Protein AF-A0A376RLQ2-F1 (afdb_monomer_lite)

Structure (mmCIF, N/CA/C/O backbone):
data_AF-A0A376RLQ2-F1
#
_entry.id   AF-A0A376RLQ2-F1
#
loop_
_atom_site.group_PDB
_atom_site.id
_atom_site.type_symbol
_atom_site.label_atom_id
_atom_site.label_alt_id
_atom_site.label_comp_id
_atom_site.label_asym_id
_atom_site.label_entity_id
_atom_site.label_seq_id
_atom_site.pdbx_PDB_ins_code
_atom_site.Cartn_x
_atom_site.Cartn_y
_atom_site.Cartn_z
_atom_site.occupancy
_atom_site.B_iso_or_equiv
_atom_site.auth_seq_id
_atom_site.auth_comp_id
_atom_site.auth_asym_id
_atom_site.auth_atom_id
_atom_site.pdbx_PDB_model_num
ATOM 1 N N . MET A 1 1 ? 0.724 -19.333 36.199 1.00 32.28 1 MET A N 1
ATOM 2 C CA . MET A 1 1 ? 2.063 -19.583 35.626 1.00 32.28 1 MET A CA 1
ATOM 3 C C . MET A 1 1 ? 2.288 -18.563 34.528 1.00 32.28 1 MET A C 1
ATOM 5 O O . MET A 1 1 ? 1.616 -18.623 33.509 1.00 32.28 1 MET A O 1
ATOM 9 N N . SER A 1 2 ? 3.128 -17.563 34.784 1.00 34.81 2 SER A N 1
ATOM 10 C CA . SER A 1 2 ? 3.530 -16.560 33.800 1.00 34.81 2 SER A CA 1
ATOM 11 C C . SER A 1 2 ? 4.446 -17.221 32.777 1.00 34.81 2 SER A C 1
ATOM 13 O O . SER A 1 2 ? 5.534 -17.679 33.118 1.00 34.81 2 SER A O 1
ATOM 15 N N . VAL A 1 3 ? 3.999 -17.297 31.527 1.00 38.78 3 VAL A N 1
ATOM 16 C CA . VAL A 1 3 ? 4.855 -17.726 30.422 1.00 38.78 3 VAL A CA 1
ATOM 17 C C . VAL A 1 3 ? 5.853 -16.591 30.195 1.00 38.78 3 VAL A C 1
ATOM 19 O O . VAL A 1 3 ? 5.492 -15.536 29.670 1.00 38.78 3 VAL A O 1
ATOM 22 N N . MET A 1 4 ? 7.075 -16.751 30.707 1.00 39.03 4 MET A N 1
ATOM 23 C CA . MET A 1 4 ? 8.165 -15.822 30.428 1.00 39.03 4 MET A CA 1
ATOM 24 C C . MET A 1 4 ? 8.430 -15.847 28.921 1.00 39.03 4 MET A C 1
ATOM 26 O O . MET A 1 4 ? 8.598 -16.908 28.326 1.00 39.03 4 MET A O 1
ATOM 30 N N . PHE A 1 5 ? 8.393 -14.666 28.313 1.00 43.38 5 PHE A N 1
ATOM 31 C CA . PHE A 1 5 ? 8.731 -14.445 26.915 1.00 43.38 5 PHE A CA 1
ATOM 32 C C . PHE A 1 5 ? 10.214 -14.771 26.711 1.00 43.38 5 PHE A C 1
ATOM 34 O O . PHE A 1 5 ? 11.059 -14.126 27.328 1.00 43.38 5 PHE A O 1
ATOM 41 N N . ASP A 1 6 ? 10.508 -15.763 25.870 1.00 44.12 6 ASP A N 1
ATOM 42 C CA . ASP A 1 6 ? 11.866 -16.076 25.430 1.00 44.12 6 ASP A CA 1
ATOM 43 C C . ASP A 1 6 ? 12.186 -15.252 24.164 1.00 44.12 6 ASP A C 1
ATOM 45 O O . ASP A 1 6 ? 11.656 -15.558 23.086 1.00 44.12 6 ASP A O 1
ATOM 49 N N . PRO A 1 7 ? 13.006 -14.188 24.266 1.00 48.12 7 PRO A N 1
ATOM 50 C CA . PRO A 1 7 ? 13.358 -13.338 23.132 1.00 48.12 7 PRO A CA 1
ATOM 51 C C . PRO A 1 7 ? 14.125 -14.078 22.023 1.00 48.12 7 PRO A C 1
ATOM 53 O O . PRO A 1 7 ? 14.114 -13.600 20.887 1.00 48.12 7 PRO A O 1
ATOM 56 N N . ASP A 1 8 ? 14.713 -15.246 22.303 1.00 47.16 8 ASP A N 1
ATOM 57 C CA . ASP A 1 8 ? 15.498 -16.022 21.335 1.00 47.16 8 ASP A CA 1
ATOM 58 C C . ASP A 1 8 ? 14.628 -16.920 20.438 1.00 47.16 8 ASP A C 1
ATOM 60 O O . ASP A 1 8 ? 15.063 -17.354 19.372 1.00 47.16 8 ASP A O 1
ATOM 64 N N . THR A 1 9 ? 13.358 -17.138 20.795 1.00 45.00 9 THR A N 1
ATOM 65 C CA . THR A 1 9 ? 12.397 -17.891 19.959 1.00 45.00 9 THR A CA 1
ATOM 66 C C . THR A 1 9 ? 11.706 -17.032 18.894 1.00 45.00 9 THR A C 1
ATOM 68 O O . THR A 1 9 ? 11.029 -17.547 18.003 1.00 45.00 9 THR A O 1
ATOM 71 N N . ALA A 1 10 ? 11.893 -15.709 18.925 1.00 42.06 10 ALA A N 1
ATOM 72 C CA . ALA A 1 10 ? 11.301 -14.763 17.980 1.00 42.06 10 ALA A CA 1
ATOM 73 C C . ALA A 1 10 ? 12.150 -14.559 16.709 1.00 42.06 10 ALA A C 1
ATOM 75 O O . ALA A 1 10 ? 12.248 -13.443 16.193 1.00 42.06 10 ALA A O 1
ATOM 76 N N . ILE A 1 11 ? 12.758 -15.621 16.177 1.00 47.78 11 ILE A N 1
ATOM 77 C CA . ILE A 1 11 ? 13.475 -15.558 14.900 1.00 47.78 11 ILE A CA 1
ATOM 78 C C . ILE A 1 11 ? 12.428 -15.604 13.789 1.00 47.78 11 ILE A C 1
ATOM 80 O O . ILE A 1 11 ? 12.010 -16.673 13.361 1.00 47.78 11 ILE A O 1
ATOM 84 N N . TYR A 1 12 ? 11.969 -14.439 13.329 1.00 49.16 12 TYR A N 1
ATOM 85 C CA . TYR A 1 12 ? 11.278 -14.361 12.044 1.00 49.16 12 TYR A CA 1
ATOM 86 C C . TYR A 1 12 ? 12.343 -14.582 10.961 1.00 49.16 12 TYR A C 1
ATOM 88 O O . TYR A 1 12 ? 13.226 -13.726 10.826 1.00 49.16 12 TYR A O 1
ATOM 96 N N . PRO A 1 13 ? 12.353 -15.720 10.242 1.00 56.75 13 PRO A N 1
ATOM 97 C CA . PRO A 1 13 ? 13.375 -15.964 9.240 1.00 56.75 13 PRO A CA 1
ATOM 98 C C . PRO A 1 13 ? 13.172 -14.952 8.114 1.00 56.75 13 PRO A C 1
ATOM 100 O O . PRO A 1 13 ? 12.162 -14.971 7.412 1.00 56.75 13 PRO A O 1
ATOM 103 N N . PHE A 1 14 ? 14.115 -14.022 7.972 1.00 55.62 14 PHE A N 1
ATOM 104 C CA . PHE A 1 14 ? 14.132 -13.141 6.813 1.00 55.62 14 PHE A CA 1
ATOM 105 C C . PHE A 1 14 ? 14.305 -14.004 5.559 1.00 55.62 14 PHE A C 1
ATOM 107 O O . PHE A 1 14 ? 15.127 -14.928 5.577 1.00 55.62 14 PHE A O 1
ATOM 114 N N . PRO A 1 15 ? 13.563 -13.728 4.473 1.00 66.12 15 PRO A N 1
ATOM 115 C CA . PRO A 1 15 ? 13.821 -14.407 3.218 1.00 66.12 15 PRO A CA 1
ATOM 116 C C . PRO A 1 15 ? 15.266 -14.123 2.777 1.00 66.12 15 PRO A C 1
ATOM 118 O O . PRO A 1 15 ? 15.802 -13.045 3.063 1.00 66.12 15 PRO A O 1
ATOM 121 N N . PRO A 1 16 ? 15.924 -15.078 2.100 1.00 72.38 16 PRO A N 1
ATOM 122 C CA . PRO A 1 16 ? 17.244 -14.836 1.546 1.00 72.38 16 PRO A CA 1
ATOM 123 C C . PRO A 1 16 ? 17.179 -13.654 0.578 1.00 72.38 16 PRO A C 1
ATOM 125 O O . PRO A 1 16 ? 16.212 -13.501 -0.173 1.00 72.38 16 PRO A O 1
ATOM 128 N N . LYS A 1 17 ? 18.228 -12.828 0.588 1.00 75.94 17 LYS A N 1
ATOM 129 C CA . LYS A 1 17 ? 18.349 -11.738 -0.379 1.00 75.94 17 LYS A CA 1
ATOM 130 C C . LYS A 1 17 ? 18.293 -12.300 -1.798 1.00 75.94 17 LYS A C 1
ATOM 132 O O . LYS A 1 17 ? 18.922 -13.332 -2.051 1.00 75.94 17 LYS A O 1
ATOM 137 N N . PRO A 1 18 ? 17.580 -11.636 -2.721 1.00 81.38 18 PRO A N 1
ATOM 138 C CA . PRO A 1 18 ? 17.535 -12.076 -4.102 1.00 81.38 18 PRO A CA 1
ATOM 139 C C . PRO A 1 18 ? 18.939 -12.057 -4.711 1.00 81.38 18 PRO A C 1
ATOM 141 O O . PRO A 1 18 ? 19.777 -11.215 -4.372 1.00 81.38 18 PRO A O 1
ATOM 144 N N . THR A 1 19 ? 19.193 -12.993 -5.624 1.00 88.50 19 THR A N 1
ATOM 145 C CA . THR A 1 19 ? 20.438 -13.025 -6.390 1.00 88.50 19 THR A CA 1
ATOM 146 C C . THR A 1 19 ? 20.591 -11.709 -7.160 1.00 88.50 19 THR A C 1
ATOM 148 O O . THR A 1 19 ? 19.657 -11.316 -7.864 1.00 88.50 19 THR A O 1
ATOM 151 N N . PRO A 1 20 ? 21.736 -11.008 -7.042 1.00 89.25 20 PRO A N 1
ATOM 152 C CA . PRO A 1 20 ? 21.950 -9.772 -7.777 1.00 89.25 20 PRO A CA 1
ATOM 153 C C . PRO A 1 20 ? 21.899 -10.010 -9.286 1.00 89.25 20 PRO A C 1
ATOM 155 O O . PRO A 1 20 ? 22.551 -10.917 -9.797 1.00 89.25 20 PRO A O 1
ATOM 158 N N . LEU A 1 21 ? 21.151 -9.164 -9.989 1.00 92.00 21 LEU A N 1
ATOM 159 C CA . LEU A 1 21 ? 21.109 -9.154 -11.449 1.00 92.00 21 LEU A CA 1
ATOM 160 C C . LEU A 1 21 ? 22.391 -8.537 -12.027 1.00 92.00 21 LEU A C 1
ATOM 162 O O . LEU A 1 21 ? 22.938 -7.581 -11.463 1.00 92.00 21 LEU A O 1
ATOM 166 N N . SER A 1 22 ? 22.832 -9.037 -13.181 1.00 96.25 22 SER A N 1
ATOM 167 C CA . SER A 1 22 ? 23.869 -8.399 -13.997 1.00 96.25 22 SER A CA 1
ATOM 168 C C . SER A 1 22 ? 23.409 -7.037 -14.542 1.00 96.25 22 SER A C 1
ATOM 170 O O . SER A 1 22 ? 22.224 -6.699 -14.517 1.00 96.25 22 SER A O 1
ATOM 172 N N . ILE A 1 23 ? 24.349 -6.232 -15.047 1.00 95.00 23 ILE A N 1
ATOM 173 C CA . ILE A 1 23 ? 24.046 -4.906 -15.618 1.00 95.00 23 ILE A CA 1
ATOM 174 C C . ILE A 1 23 ? 23.075 -5.031 -16.802 1.00 95.00 23 ILE A C 1
ATOM 176 O O . ILE A 1 23 ? 22.097 -4.284 -16.872 1.00 95.00 23 ILE A O 1
ATOM 180 N N . ASP A 1 24 ? 23.302 -6.011 -17.678 1.00 96.81 24 ASP A N 1
ATOM 181 C CA . ASP A 1 24 ? 22.473 -6.241 -18.863 1.00 96.81 24 ASP A CA 1
ATOM 182 C C . ASP A 1 24 ? 21.060 -6.706 -18.487 1.00 96.81 24 ASP A C 1
ATOM 184 O O . ASP A 1 24 ? 20.073 -6.226 -19.047 1.00 96.81 24 ASP A O 1
ATOM 188 N N . GLU A 1 25 ? 20.934 -7.578 -17.481 1.00 96.44 25 GLU A N 1
ATOM 189 C CA . GLU A 1 25 ? 19.631 -8.008 -16.963 1.00 96.44 25 GLU A CA 1
ATOM 190 C C . GLU A 1 25 ? 18.862 -6.844 -16.337 1.00 96.44 25 GLU A C 1
ATOM 192 O O . GLU A 1 25 ? 17.671 -6.675 -16.611 1.00 96.44 25 GLU A O 1
ATOM 197 N N . LYS A 1 26 ? 19.527 -6.003 -15.534 1.00 94.75 26 LYS A N 1
ATOM 198 C CA . LYS A 1 26 ? 18.902 -4.804 -14.956 1.00 94.75 26 LYS A CA 1
ATOM 199 C C . LYS A 1 26 ? 18.385 -3.874 -16.046 1.00 94.75 26 LYS A C 1
ATOM 201 O O . LYS A 1 26 ? 17.230 -3.452 -15.979 1.00 94.75 26 LYS A O 1
ATOM 206 N N . ALA A 1 27 ? 19.203 -3.580 -17.056 1.00 95.50 27 ALA A N 1
ATOM 207 C CA . ALA A 1 27 ? 18.802 -2.739 -18.180 1.00 95.50 27 ALA A CA 1
ATOM 208 C C . ALA A 1 27 ? 17.599 -3.338 -18.928 1.00 95.50 27 ALA A C 1
ATOM 210 O O . ALA A 1 27 ? 16.604 -2.647 -19.159 1.00 95.50 27 ALA A O 1
ATOM 211 N N . TYR A 1 28 ? 17.642 -4.642 -19.217 1.00 97.56 28 TYR A N 1
ATOM 212 C CA . TYR A 1 28 ? 16.550 -5.362 -19.867 1.00 97.56 28 TYR A CA 1
ATOM 213 C C . TYR A 1 28 ? 15.234 -5.268 -19.079 1.00 97.56 28 TYR A C 1
ATOM 215 O O . TYR A 1 28 ? 14.195 -4.909 -19.642 1.00 97.56 28 TYR A O 1
ATOM 223 N N . TYR A 1 29 ? 15.253 -5.565 -17.776 1.00 96.75 29 TYR A N 1
ATOM 224 C CA . TYR A 1 29 ? 14.039 -5.549 -16.960 1.00 96.75 29 TYR A CA 1
ATOM 225 C C . TYR A 1 29 ? 13.490 -4.139 -16.755 1.00 96.75 29 TYR A C 1
ATOM 227 O O . TYR A 1 29 ? 12.272 -3.970 -16.812 1.00 96.75 29 TYR A O 1
ATOM 235 N N . ARG A 1 30 ? 14.344 -3.122 -16.582 1.00 96.69 30 ARG A N 1
ATOM 236 C CA . ARG A 1 30 ? 13.898 -1.723 -16.472 1.00 96.69 30 ARG A CA 1
ATOM 237 C C . ARG A 1 30 ? 13.109 -1.296 -17.703 1.00 96.69 30 ARG A C 1
ATOM 239 O O . ARG A 1 30 ? 11.981 -0.826 -17.563 1.00 96.69 30 ARG A O 1
ATOM 246 N N . GLU A 1 31 ? 13.644 -1.525 -18.898 1.00 97.56 31 GLU A N 1
ATOM 247 C CA . GLU A 1 31 ? 12.955 -1.158 -20.140 1.00 97.56 31 GLU A CA 1
ATOM 248 C C . GLU A 1 31 ? 11.683 -1.982 -20.361 1.00 97.56 31 GLU A C 1
ATOM 250 O O . GLU A 1 31 ? 10.641 -1.447 -20.752 1.00 97.56 31 GLU A O 1
ATOM 255 N N . LYS A 1 32 ? 11.714 -3.274 -20.017 1.00 98.25 32 LYS A N 1
ATOM 256 C CA . LYS A 1 32 ? 10.523 -4.129 -20.059 1.00 98.25 32 LYS A CA 1
ATOM 257 C C . LYS A 1 32 ? 9.418 -3.621 -19.129 1.00 98.25 32 LYS A C 1
ATOM 259 O O . LYS A 1 32 ? 8.264 -3.578 -19.551 1.00 98.25 32 LYS A O 1
ATOM 264 N N . ILE A 1 33 ? 9.747 -3.221 -17.899 1.00 97.88 33 ILE A N 1
ATOM 265 C CA . ILE A 1 33 ? 8.778 -2.681 -16.935 1.00 97.88 33 ILE A CA 1
ATOM 266 C C . ILE A 1 33 ? 8.211 -1.353 -17.442 1.00 97.88 33 ILE A C 1
ATOM 268 O O . ILE A 1 33 ? 6.992 -1.211 -17.494 1.00 97.88 33 ILE A O 1
ATOM 272 N N . LYS A 1 34 ? 9.054 -0.416 -17.897 1.00 98.06 34 LYS A N 1
ATOM 273 C CA . LYS A 1 34 ? 8.607 0.870 -18.467 1.00 98.06 34 LYS A CA 1
ATOM 274 C C . LYS A 1 34 ? 7.619 0.677 -19.614 1.00 98.06 34 LYS A C 1
ATOM 276 O O . LYS A 1 34 ? 6.596 1.359 -19.675 1.00 98.06 34 LYS A O 1
ATOM 281 N N . ARG A 1 35 ? 7.914 -0.263 -20.515 1.00 98.50 35 ARG A N 1
ATOM 282 C CA . ARG A 1 35 ? 7.029 -0.608 -21.629 1.00 98.50 35 ARG A CA 1
ATOM 283 C C . ARG A 1 35 ? 5.700 -1.178 -21.130 1.00 98.50 35 ARG A C 1
ATOM 285 O O . ARG A 1 35 ? 4.649 -0.685 -21.526 1.00 98.50 35 ARG A O 1
ATOM 292 N N . LEU A 1 36 ? 5.743 -2.165 -20.234 1.00 98.44 36 LEU A N 1
ATOM 293 C CA . LEU A 1 36 ? 4.542 -2.814 -19.700 1.00 98.44 36 LEU A CA 1
ATOM 294 C C . LEU A 1 36 ? 3.655 -1.852 -18.903 1.00 98.44 36 LEU A C 1
ATOM 296 O O . LEU A 1 36 ? 2.436 -1.948 -19.000 1.00 98.44 36 LEU A O 1
ATOM 300 N N . LEU A 1 37 ? 4.235 -0.911 -18.154 1.00 98.44 37 LEU A N 1
ATOM 301 C CA . LEU A 1 37 ? 3.466 0.110 -17.440 1.00 98.44 37 LEU A CA 1
ATOM 302 C C . LEU A 1 37 ? 2.624 0.943 -18.416 1.00 98.44 37 LEU A C 1
ATOM 304 O O . LEU A 1 37 ? 1.428 1.119 -18.200 1.00 98.44 37 LEU A O 1
ATOM 308 N N . LYS A 1 38 ? 3.207 1.360 -19.546 1.00 98.12 38 LYS A N 1
ATOM 309 C CA . LYS A 1 38 ? 2.479 2.083 -20.601 1.00 98.12 38 LYS A CA 1
ATOM 310 C C . LYS A 1 38 ? 1.407 1.215 -21.260 1.00 98.12 38 LYS A C 1
ATOM 312 O O . LYS A 1 38 ? 0.256 1.629 -21.337 1.00 98.12 38 LYS A O 1
ATOM 317 N N . GLU A 1 39 ? 1.766 0.005 -21.694 1.00 98.31 39 GLU A N 1
ATOM 318 C CA . GLU A 1 39 ? 0.846 -0.932 -22.362 1.00 98.31 39 GLU A CA 1
ATOM 319 C C . GLU A 1 39 ? -0.369 -1.293 -21.496 1.00 98.31 39 GLU A C 1
ATOM 321 O O . GLU A 1 39 ? -1.455 -1.541 -22.015 1.00 98.31 39 GLU A O 1
ATOM 326 N N . ARG A 1 40 ? -0.196 -1.328 -20.171 1.00 97.94 40 ARG A N 1
ATOM 327 C CA . ARG A 1 40 ? -1.248 -1.687 -19.212 1.00 97.94 40 ARG A CA 1
ATOM 328 C C . ARG A 1 40 ? -1.971 -0.484 -18.610 1.00 97.94 40 ARG A C 1
ATOM 330 O O . ARG A 1 40 ? -2.775 -0.689 -17.706 1.00 97.94 40 ARG A O 1
ATOM 337 N N . ASN A 1 41 ? -1.700 0.738 -19.078 1.00 98.31 41 ASN A N 1
ATOM 338 C CA . ASN A 1 41 ? -2.198 1.970 -18.457 1.00 98.31 41 ASN A CA 1
ATOM 339 C C . ASN A 1 41 ? -2.000 1.947 -16.927 1.00 98.31 41 ASN A C 1
ATOM 341 O O . ASN A 1 41 ? -2.944 2.107 -16.144 1.00 98.31 41 ASN A O 1
ATOM 345 N N . ALA A 1 42 ? -0.767 1.650 -16.519 1.00 98.56 42 ALA A N 1
ATOM 346 C CA . ALA A 1 42 ? -0.369 1.450 -15.141 1.00 98.56 42 ALA A CA 1
ATOM 347 C C . ALA A 1 42 ? 0.643 2.507 -14.692 1.00 98.56 42 ALA A C 1
ATOM 349 O O . ALA A 1 42 ? 1.533 2.896 -15.447 1.00 98.56 42 ALA A O 1
ATOM 350 N N . VAL A 1 43 ? 0.537 2.919 -13.432 1.00 98.56 43 VAL A N 1
ATOM 351 C CA . VAL A 1 43 ? 1.549 3.729 -12.743 1.00 98.56 43 VAL A CA 1
ATOM 352 C C . VAL A 1 43 ? 2.121 2.934 -11.574 1.00 98.56 43 VAL A C 1
ATOM 354 O O . VAL A 1 43 ? 1.401 2.156 -10.945 1.00 98.56 43 VAL A O 1
ATOM 357 N N . MET A 1 44 ? 3.415 3.088 -11.298 1.00 98.31 44 MET A N 1
ATOM 358 C CA . MET A 1 44 ? 4.079 2.422 -10.177 1.00 98.31 44 MET A CA 1
ATOM 359 C C . MET A 1 44 ? 4.282 3.397 -9.021 1.00 98.31 44 MET A C 1
ATOM 361 O O . MET A 1 44 ? 4.732 4.512 -9.234 1.00 98.31 44 MET A O 1
ATOM 365 N N . VAL A 1 45 ? 4.000 2.973 -7.796 1.00 98.50 45 VAL A N 1
ATOM 366 C CA . VAL A 1 45 ? 4.356 3.706 -6.573 1.00 98.50 45 VAL A CA 1
ATOM 367 C C . VAL A 1 45 ? 5.262 2.840 -5.717 1.00 98.50 45 VAL A C 1
ATOM 369 O O . VAL A 1 45 ? 5.094 1.619 -5.682 1.00 98.50 45 VAL A O 1
ATOM 372 N N . ALA A 1 46 ? 6.232 3.454 -5.049 1.00 98.19 46 ALA A N 1
ATOM 373 C CA . ALA A 1 46 ? 7.226 2.743 -4.261 1.00 98.19 46 ALA A CA 1
ATOM 374 C C . ALA A 1 46 ? 7.291 3.272 -2.829 1.00 98.19 46 ALA A C 1
ATOM 376 O O . ALA A 1 46 ? 7.345 4.476 -2.590 1.00 98.19 46 ALA A O 1
ATOM 377 N N . HIS A 1 47 ? 7.335 2.359 -1.859 1.00 96.06 47 HIS A N 1
ATOM 378 C CA . HIS A 1 47 ? 7.568 2.749 -0.474 1.00 96.06 47 HIS A CA 1
ATOM 379 C C . HIS A 1 47 ? 9.039 3.128 -0.256 1.00 96.06 47 HIS A C 1
ATOM 381 O O . HIS A 1 47 ? 9.931 2.522 -0.858 1.00 96.06 47 HIS A O 1
ATOM 387 N N . TYR A 1 48 ? 9.316 4.013 0.708 1.00 92.44 48 TYR A N 1
ATOM 388 C CA . TYR A 1 48 ? 10.675 4.432 1.107 1.00 92.44 48 TYR A CA 1
ATOM 389 C C . TYR A 1 48 ? 11.657 3.301 1.444 1.00 92.44 48 TYR A C 1
ATOM 391 O O . TYR A 1 48 ? 12.866 3.516 1.496 1.00 92.44 48 TYR A O 1
ATOM 399 N N . TYR A 1 49 ? 11.150 2.099 1.709 1.00 90.38 49 TYR A N 1
ATOM 400 C CA . TYR A 1 49 ? 11.972 0.954 2.095 1.00 90.38 49 TYR A CA 1
ATOM 401 C C . TYR A 1 49 ? 12.213 -0.051 0.965 1.00 90.38 49 TYR A C 1
ATOM 403 O O . TYR A 1 49 ? 12.833 -1.085 1.194 1.00 90.38 49 TYR A O 1
ATOM 411 N N . THR A 1 50 ? 11.718 0.229 -0.239 1.00 92.56 50 THR A N 1
ATOM 412 C CA . THR A 1 50 ? 12.062 -0.556 -1.431 1.00 92.56 50 THR A CA 1
ATOM 413 C C . THR A 1 50 ? 13.501 -0.284 -1.868 1.00 92.56 50 THR A C 1
ATOM 415 O O . THR A 1 50 ? 14.108 0.701 -1.443 1.00 92.56 50 THR A O 1
ATOM 418 N N . ASP A 1 51 ? 14.068 -1.146 -2.711 1.00 92.38 51 ASP A N 1
ATOM 419 C CA . ASP A 1 51 ? 15.422 -0.930 -3.223 1.00 92.38 51 ASP A CA 1
ATOM 420 C C . ASP A 1 51 ? 15.525 0.365 -4.051 1.00 92.38 51 ASP A C 1
ATOM 422 O O . ASP A 1 51 ? 14.586 0.695 -4.783 1.00 92.38 51 ASP A O 1
ATOM 426 N N . PRO A 1 52 ? 16.669 1.081 -4.007 1.00 93.88 52 PRO A N 1
ATOM 427 C CA . PRO A 1 52 ? 16.849 2.339 -4.738 1.00 93.88 52 PRO A CA 1
ATOM 428 C C . PRO A 1 52 ? 16.541 2.240 -6.236 1.00 93.88 52 PRO A C 1
ATOM 430 O O . PRO A 1 52 ? 16.027 3.181 -6.828 1.00 93.88 52 PRO A O 1
ATOM 433 N N . GLU A 1 53 ? 16.808 1.087 -6.854 1.00 93.94 53 GLU A N 1
ATOM 434 C CA . GLU A 1 53 ? 16.520 0.859 -8.274 1.00 93.94 53 GLU A CA 1
ATOM 435 C C . GLU A 1 53 ? 15.014 0.866 -8.576 1.00 93.94 53 GLU A C 1
ATOM 437 O O . GLU A 1 53 ? 14.610 1.353 -9.634 1.00 93.94 53 GLU A O 1
ATOM 442 N N . ILE A 1 54 ? 14.192 0.363 -7.646 1.00 95.88 54 ILE A N 1
ATOM 443 C CA . ILE A 1 54 ? 12.726 0.362 -7.732 1.00 95.88 54 ILE A CA 1
ATOM 444 C C . ILE A 1 54 ? 12.176 1.761 -7.467 1.00 95.88 54 ILE A C 1
ATOM 446 O O . ILE A 1 54 ? 11.302 2.217 -8.201 1.00 95.88 54 ILE A O 1
ATOM 450 N N . GLN A 1 55 ? 12.724 2.454 -6.467 1.00 97.75 55 GLN A N 1
ATOM 451 C CA . GLN A 1 55 ? 12.390 3.847 -6.166 1.00 97.75 55 GLN A CA 1
ATOM 452 C C . GLN A 1 55 ? 12.618 4.747 -7.386 1.00 97.75 55 GLN A C 1
ATOM 454 O O . GLN A 1 55 ? 11.697 5.416 -7.848 1.00 97.75 55 GLN A O 1
ATOM 459 N N . GLN A 1 56 ? 13.812 4.672 -7.976 1.00 97.12 56 GLN A N 1
ATOM 460 C CA . GLN A 1 56 ? 14.164 5.431 -9.171 1.00 97.12 56 GLN A CA 1
ATOM 461 C C . GLN A 1 56 ? 13.257 5.082 -10.360 1.00 97.12 56 GLN A C 1
ATOM 463 O O . GLN A 1 56 ? 12.832 5.961 -11.102 1.00 97.12 56 GLN A O 1
ATOM 468 N N . LEU A 1 57 ? 12.932 3.798 -10.547 1.00 97.31 57 LEU A N 1
ATOM 469 C CA . LEU A 1 57 ? 12.038 3.373 -11.622 1.00 97.31 57 LEU A CA 1
ATOM 470 C C . LEU A 1 57 ? 10.611 3.919 -11.439 1.00 97.31 57 LEU A C 1
ATOM 472 O O . LEU A 1 57 ? 9.960 4.220 -12.440 1.00 97.31 57 LEU A O 1
ATOM 476 N N . ALA A 1 58 ? 10.124 4.071 -10.201 1.00 98.06 58 ALA A N 1
ATOM 477 C CA . ALA A 1 58 ? 8.823 4.689 -9.933 1.00 98.06 58 ALA A CA 1
ATOM 478 C C . ALA A 1 58 ? 8.820 6.149 -10.400 1.00 98.06 58 ALA A C 1
ATOM 480 O O . ALA A 1 58 ? 7.958 6.531 -11.187 1.00 98.06 58 ALA A O 1
ATOM 481 N N . GLU A 1 59 ? 9.822 6.937 -10.007 1.00 97.38 59 GLU A N 1
ATOM 482 C CA . GLU A 1 59 ? 9.937 8.342 -10.420 1.0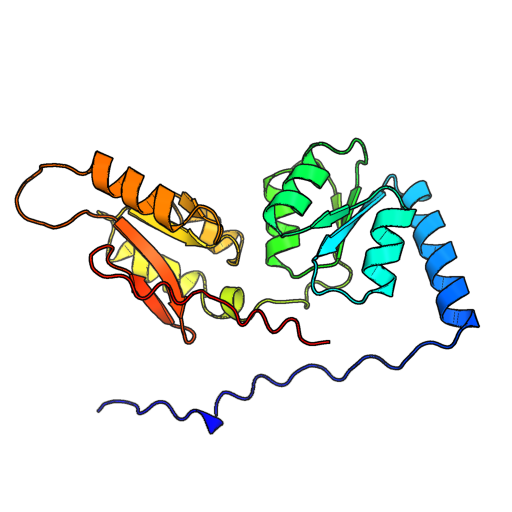0 97.38 59 GLU A CA 1
ATOM 483 C C . GLU A 1 59 ? 10.099 8.490 -11.940 1.00 97.38 59 GLU A C 1
ATOM 485 O O . GLU A 1 59 ? 9.371 9.253 -12.574 1.00 97.38 59 GLU A O 1
ATOM 490 N N . GLU A 1 60 ? 10.981 7.698 -12.560 1.00 96.94 60 GLU A N 1
ATOM 491 C CA . GLU A 1 60 ? 11.214 7.713 -14.014 1.00 96.94 60 GLU A CA 1
ATOM 492 C C . GLU A 1 60 ? 9.961 7.378 -14.838 1.00 96.94 60 GLU A C 1
ATOM 494 O O . GLU A 1 60 ? 9.884 7.719 -16.020 1.00 96.94 60 GLU A O 1
ATOM 499 N N . THR A 1 61 ? 8.993 6.675 -14.245 1.00 97.06 61 THR A N 1
ATOM 500 C CA . THR A 1 61 ? 7.757 6.243 -14.914 1.00 97.06 61 THR A CA 1
ATOM 501 C C . THR A 1 61 ? 6.548 7.115 -14.584 1.00 97.06 61 THR A C 1
ATOM 503 O O . THR A 1 61 ? 5.434 6.776 -14.981 1.00 97.06 61 THR A O 1
ATOM 506 N N . GLY A 1 62 ? 6.757 8.257 -13.920 1.00 96.69 62 GLY A N 1
ATOM 507 C CA . GLY A 1 62 ? 5.691 9.193 -13.544 1.00 96.69 62 GLY A CA 1
ATOM 508 C C . GLY A 1 62 ? 4.931 8.790 -12.278 1.00 96.69 62 GLY A C 1
ATOM 509 O O . GLY A 1 62 ? 3.840 9.295 -12.027 1.00 96.69 62 GLY A O 1
ATOM 510 N N . GLY A 1 63 ? 5.490 7.861 -11.508 1.00 97.81 63 GLY A N 1
ATOM 511 C CA . GLY A 1 63 ? 5.038 7.470 -10.184 1.00 97.81 63 GLY A CA 1
ATOM 512 C C . GLY A 1 63 ? 5.592 8.345 -9.063 1.00 97.81 63 GLY A C 1
ATOM 513 O O . GLY A 1 63 ? 6.097 9.441 -9.295 1.00 97.81 63 GLY A O 1
ATOM 514 N N . CYS A 1 64 ? 5.524 7.840 -7.830 1.00 97.44 64 CYS A N 1
ATOM 515 C CA . CYS A 1 64 ? 6.081 8.519 -6.661 1.00 97.44 64 CYS A CA 1
ATOM 516 C C . CYS A 1 64 ? 6.757 7.558 -5.674 1.00 97.44 64 CYS A C 1
ATOM 518 O O . CYS A 1 64 ? 6.485 6.350 -5.658 1.00 97.44 64 CYS A O 1
ATOM 520 N N . ILE A 1 65 ? 7.618 8.132 -4.830 1.00 98.06 65 ILE A N 1
ATOM 521 C CA . ILE A 1 65 ? 8.190 7.484 -3.650 1.00 98.06 65 ILE A CA 1
ATOM 522 C C . ILE A 1 65 ? 7.568 8.136 -2.414 1.00 98.06 65 ILE A C 1
ATOM 524 O O . ILE A 1 65 ? 7.760 9.332 -2.184 1.00 98.06 65 ILE A O 1
ATOM 528 N N . SER A 1 66 ? 6.823 7.380 -1.610 1.00 94.06 66 SER A N 1
ATOM 529 C CA . SER A 1 66 ? 6.142 7.954 -0.444 1.00 94.06 66 SER A CA 1
ATOM 530 C C . SER A 1 66 ? 5.834 6.935 0.658 1.00 94.06 66 SER A C 1
ATOM 532 O O . SER A 1 66 ? 6.136 5.745 0.543 1.00 94.06 66 SER A O 1
ATOM 534 N N . ASP A 1 67 ? 5.211 7.402 1.744 1.00 90.81 67 ASP A N 1
ATOM 535 C CA . ASP A 1 67 ? 4.611 6.526 2.752 1.00 90.81 67 ASP A CA 1
ATOM 536 C C . ASP A 1 67 ? 3.344 5.820 2.227 1.00 90.81 67 ASP A C 1
ATOM 538 O O . ASP A 1 67 ? 2.850 6.097 1.129 1.00 90.81 67 ASP A O 1
ATOM 542 N N . SER A 1 68 ? 2.812 4.883 3.018 1.00 88.50 68 SER A N 1
ATOM 543 C CA . SER A 1 68 ? 1.666 4.050 2.641 1.00 88.50 68 SER A CA 1
ATOM 544 C C . SER A 1 68 ? 0.387 4.820 2.317 1.00 88.50 68 SER A C 1
ATOM 546 O O . SER A 1 68 ? -0.349 4.403 1.422 1.00 88.50 68 SER A O 1
ATOM 548 N N . LEU A 1 69 ? 0.086 5.901 3.043 1.00 88.50 69 LEU A N 1
ATOM 549 C CA . LEU A 1 69 ? -1.158 6.643 2.839 1.00 88.50 69 LEU A CA 1
ATOM 550 C C . LEU A 1 69 ? -1.045 7.536 1.607 1.00 88.50 69 LEU A C 1
ATOM 552 O O . LEU A 1 69 ? -1.980 7.592 0.806 1.00 88.50 69 LEU A O 1
ATOM 556 N N . GLU A 1 70 ? 0.100 8.188 1.424 1.00 92.88 70 GLU A N 1
ATOM 557 C CA . GLU A 1 70 ? 0.318 9.032 0.255 1.00 92.88 70 GLU A CA 1
ATOM 558 C C . GLU A 1 70 ? 0.388 8.207 -1.036 1.00 92.88 70 GLU A C 1
ATOM 560 O O . GLU A 1 70 ? -0.202 8.611 -2.034 1.00 92.88 70 GLU A O 1
ATOM 565 N N . MET A 1 71 ? 0.957 6.994 -1.009 1.00 95.44 71 MET A N 1
ATOM 566 C CA . MET A 1 71 ? 0.926 6.090 -2.171 1.00 95.44 71 MET A CA 1
ATOM 567 C C . MET A 1 71 ? -0.514 5.767 -2.593 1.00 95.44 71 MET A C 1
ATOM 569 O O . MET A 1 71 ? -0.846 5.787 -3.780 1.00 95.44 71 MET A O 1
ATOM 573 N N . ALA A 1 72 ? -1.387 5.487 -1.621 1.00 95.38 72 ALA A N 1
ATOM 574 C CA . ALA A 1 72 ? -2.788 5.177 -1.879 1.00 95.38 72 ALA A CA 1
ATOM 575 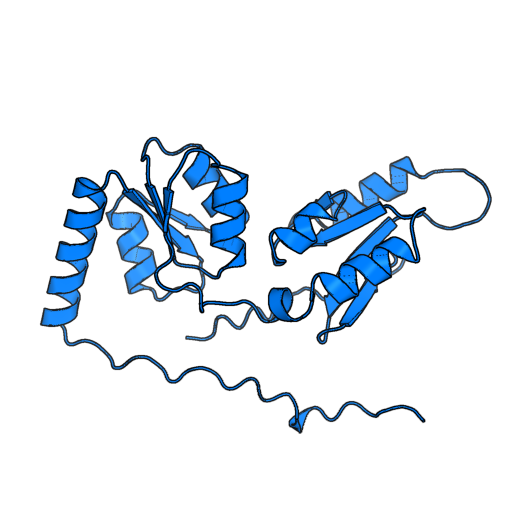C C . ALA A 1 72 ? -3.567 6.409 -2.386 1.00 95.38 72 ALA A C 1
ATOM 577 O O . ALA A 1 72 ? -4.365 6.294 -3.318 1.00 95.38 72 ALA A O 1
ATOM 578 N N . ARG A 1 73 ? -3.299 7.600 -1.830 1.00 95.88 73 ARG A N 1
ATOM 579 C CA . ARG A 1 73 ? -3.890 8.877 -2.278 1.00 95.88 73 ARG A CA 1
ATOM 580 C C . ARG A 1 73 ? -3.442 9.268 -3.682 1.00 95.88 73 ARG A C 1
ATOM 582 O O . ARG A 1 73 ? -4.279 9.678 -4.486 1.00 95.88 73 ARG A O 1
ATOM 589 N N . PHE A 1 74 ? -2.152 9.132 -3.979 1.00 97.94 74 PHE A N 1
ATOM 590 C CA . PHE A 1 74 ? -1.604 9.333 -5.315 1.00 97.94 74 PHE A CA 1
ATOM 591 C C . PHE A 1 74 ? -2.302 8.407 -6.309 1.00 97.94 74 PHE A C 1
ATOM 593 O O . PHE A 1 74 ? -2.853 8.873 -7.304 1.00 97.94 74 PHE A O 1
ATOM 600 N N . GLY A 1 75 ? -2.362 7.110 -5.993 1.00 97.50 75 GLY A N 1
ATOM 601 C CA . GLY A 1 75 ? -3.018 6.107 -6.824 1.00 97.50 75 GLY A CA 1
ATOM 602 C C . GLY A 1 75 ? -4.478 6.438 -7.127 1.00 97.50 75 GLY A C 1
ATOM 603 O O . GLY A 1 75 ? -4.889 6.333 -8.279 1.00 97.50 75 GLY A O 1
ATOM 604 N N . ALA A 1 76 ? -5.234 6.909 -6.131 1.00 97.81 76 ALA A N 1
ATOM 605 C CA . ALA A 1 76 ? -6.632 7.309 -6.296 1.00 97.81 76 ALA A CA 1
ATOM 606 C C . ALA A 1 76 ? -6.810 8.507 -7.242 1.00 97.81 76 ALA A C 1
ATOM 608 O O . ALA A 1 76 ? -7.742 8.523 -8.046 1.00 97.81 76 ALA A O 1
ATOM 609 N N . LYS A 1 77 ? -5.906 9.491 -7.177 1.00 97.94 77 LYS A N 1
ATOM 610 C CA . LYS A 1 77 ? -5.952 10.710 -8.003 1.00 97.94 77 LYS A CA 1
ATOM 611 C C . LYS A 1 77 ? -5.358 10.521 -9.401 1.00 97.94 77 LYS A C 1
ATOM 613 O O . LYS A 1 77 ? -5.697 11.274 -10.310 1.00 97.94 77 LYS A O 1
ATOM 618 N N . HIS A 1 78 ? -4.462 9.554 -9.581 1.00 98.25 78 HIS A N 1
ATOM 619 C CA . HIS A 1 78 ? -3.767 9.344 -10.847 1.00 98.25 78 HIS A CA 1
ATOM 620 C C . HIS A 1 78 ? -4.721 8.785 -11.925 1.00 98.25 78 HIS A C 1
ATOM 622 O O . HIS A 1 78 ? -5.533 7.906 -11.627 1.00 98.25 78 HIS A O 1
ATOM 628 N N . PRO A 1 79 ? -4.638 9.225 -13.197 1.00 97.81 79 PRO A N 1
ATOM 629 C CA . PRO A 1 79 ? -5.571 8.799 -14.250 1.00 97.81 79 PRO A CA 1
ATOM 630 C C . PRO A 1 79 ? -5.427 7.327 -14.676 1.00 97.81 79 PRO A C 1
ATOM 632 O O . PRO A 1 79 ? -6.375 6.747 -15.201 1.00 97.81 79 PRO A O 1
ATOM 635 N N . ALA A 1 80 ? -4.269 6.704 -14.435 1.00 98.31 80 ALA A N 1
ATOM 636 C CA . ALA A 1 80 ? -4.006 5.301 -14.778 1.00 98.31 80 ALA A CA 1
ATOM 637 C C . ALA A 1 80 ? -5.060 4.344 -14.185 1.00 98.31 80 ALA A C 1
ATOM 639 O O . ALA A 1 80 ? -5.401 4.440 -13.005 1.00 98.31 80 ALA A O 1
ATOM 640 N N . SER A 1 81 ? -5.563 3.392 -14.974 1.00 98.44 81 SER A N 1
ATOM 641 C CA . SER A 1 81 ? -6.539 2.385 -14.517 1.00 98.44 81 SER A CA 1
ATOM 642 C C . SER A 1 81 ? -5.912 1.299 -13.641 1.00 98.44 81 SER A C 1
ATOM 644 O O . SER A 1 81 ? -6.619 0.550 -12.962 1.00 98.44 81 SER A O 1
ATOM 646 N N . THR A 1 82 ? -4.584 1.197 -13.657 1.00 98.75 82 THR A N 1
ATOM 647 C CA . THR A 1 82 ? -3.824 0.222 -12.880 1.00 98.75 82 THR A CA 1
ATOM 648 C C . THR A 1 82 ? -2.776 0.913 -12.009 1.00 98.75 82 THR A C 1
ATOM 650 O O . THR A 1 82 ? -2.098 1.843 -12.441 1.00 98.75 82 THR A O 1
ATOM 653 N N . LEU A 1 83 ? -2.628 0.444 -10.773 1.00 98.69 83 LEU A N 1
ATOM 654 C CA . LEU A 1 83 ? -1.599 0.890 -9.840 1.00 98.69 83 LEU A CA 1
ATOM 655 C C . LEU A 1 83 ? -0.743 -0.308 -9.430 1.00 98.69 83 LEU A C 1
ATOM 657 O O . LEU A 1 83 ? -1.256 -1.268 -8.859 1.00 98.69 83 LEU A O 1
ATOM 661 N N . LEU A 1 84 ? 0.555 -0.247 -9.704 1.00 98.56 84 LEU A N 1
ATOM 662 C CA . LEU A 1 84 ? 1.535 -1.198 -9.194 1.00 98.56 84 LEU A CA 1
ATOM 663 C C . LEU A 1 84 ? 2.108 -0.658 -7.880 1.00 98.56 84 LEU A C 1
ATOM 665 O O . LEU A 1 84 ? 2.834 0.332 -7.876 1.00 98.56 84 LEU A O 1
ATOM 669 N N . VAL A 1 85 ? 1.791 -1.313 -6.768 1.00 98.44 85 VAL A N 1
ATOM 670 C CA . VAL A 1 85 ? 2.272 -0.942 -5.434 1.00 98.44 85 VAL A CA 1
ATOM 671 C C . VAL A 1 85 ? 3.513 -1.765 -5.107 1.00 98.44 85 VAL A C 1
ATOM 673 O O . VAL A 1 85 ? 3.422 -2.942 -4.750 1.00 98.44 85 VAL A O 1
ATOM 676 N N . ALA A 1 86 ? 4.686 -1.144 -5.209 1.00 97.75 86 ALA A N 1
ATOM 677 C CA . ALA A 1 86 ? 5.934 -1.696 -4.701 1.00 97.75 86 ALA A CA 1
ATOM 678 C C . ALA A 1 86 ? 6.013 -1.443 -3.184 1.00 97.75 86 ALA A C 1
ATOM 680 O O . ALA A 1 86 ? 6.572 -0.456 -2.704 1.00 97.75 86 ALA A O 1
ATOM 681 N N . GLY A 1 87 ? 5.390 -2.347 -2.430 1.00 95.06 87 GLY A N 1
ATOM 682 C CA . GLY A 1 87 ? 5.281 -2.302 -0.976 1.00 95.06 87 GLY A CA 1
ATOM 683 C C . GLY A 1 87 ? 4.801 -3.639 -0.411 1.00 95.06 87 GLY A C 1
ATOM 684 O O . GLY A 1 87 ? 4.907 -4.672 -1.070 1.00 95.06 87 GLY A O 1
ATOM 685 N N . VAL A 1 88 ? 4.270 -3.616 0.811 1.00 94.62 88 VAL A N 1
ATOM 686 C CA . VAL A 1 88 ? 3.722 -4.801 1.500 1.00 94.62 88 VAL A CA 1
ATOM 687 C C . VAL A 1 88 ? 2.196 -4.866 1.399 1.00 94.62 88 VAL A C 1
ATOM 689 O O . VAL A 1 88 ? 1.552 -3.868 1.075 1.00 94.62 88 VAL A O 1
ATOM 692 N N . ARG A 1 89 ? 1.607 -6.034 1.680 1.00 93.75 89 ARG A N 1
ATOM 693 C CA . ARG A 1 89 ? 0.210 -6.387 1.384 1.00 93.75 89 ARG A CA 1
ATOM 694 C C . ARG A 1 89 ? -0.795 -5.342 1.850 1.00 93.75 89 ARG A C 1
ATOM 696 O O . ARG A 1 89 ? -1.572 -4.853 1.034 1.00 93.75 89 ARG A O 1
ATOM 703 N N . PHE A 1 90 ? -0.725 -4.921 3.115 1.00 92.75 90 PHE A N 1
ATOM 704 C CA . PHE A 1 90 ? -1.662 -3.930 3.652 1.00 92.75 90 PHE A CA 1
ATOM 705 C C . PHE A 1 90 ? -1.634 -2.594 2.883 1.00 92.75 90 PHE A C 1
ATOM 707 O O . PHE A 1 90 ? -2.630 -1.868 2.866 1.00 92.75 90 PHE A O 1
ATOM 714 N N . MET A 1 91 ? -0.506 -2.235 2.253 1.00 95.56 91 MET A N 1
ATOM 715 C CA . MET A 1 91 ? -0.391 -1.013 1.449 1.00 95.56 91 MET A CA 1
ATOM 716 C C . MET A 1 91 ? -1.176 -1.162 0.142 1.00 95.56 91 MET A C 1
ATOM 718 O O . MET A 1 91 ? -1.913 -0.253 -0.231 1.00 95.56 91 MET A O 1
ATOM 722 N N . GLY A 1 92 ? -1.074 -2.323 -0.516 1.00 96.81 92 GLY A N 1
ATOM 723 C CA . GLY A 1 92 ? -1.882 -2.656 -1.691 1.00 96.81 92 GLY A CA 1
ATOM 724 C C . GLY A 1 92 ? -3.375 -2.729 -1.364 1.00 96.81 92 GLY A C 1
ATOM 725 O O . GLY A 1 92 ? -4.196 -2.166 -2.085 1.00 96.81 92 GLY A O 1
ATOM 726 N N . GLU A 1 93 ? -3.729 -3.331 -0.230 1.00 96.31 93 GLU A N 1
ATOM 727 C CA . GLU A 1 93 ? -5.102 -3.340 0.286 1.00 96.31 93 GLU A CA 1
ATOM 728 C C . GLU A 1 93 ? -5.629 -1.920 0.530 1.00 96.31 93 GLU A C 1
ATOM 730 O O . GLU A 1 93 ? -6.727 -1.584 0.100 1.00 96.31 93 GLU A O 1
ATOM 735 N N . THR A 1 94 ? -4.824 -1.053 1.150 1.00 95.25 94 THR A N 1
ATOM 736 C CA . THR A 1 94 ? -5.188 0.354 1.388 1.00 95.25 94 THR A CA 1
ATOM 737 C C . THR A 1 94 ? -5.399 1.103 0.071 1.00 95.25 94 THR A C 1
ATOM 739 O O . THR A 1 94 ? -6.375 1.839 -0.074 1.00 95.25 94 THR A O 1
ATOM 742 N N . ALA A 1 95 ? -4.539 0.877 -0.925 1.00 97.12 95 ALA A N 1
ATOM 743 C CA . ALA A 1 95 ? -4.726 1.436 -2.258 1.00 97.12 95 ALA A CA 1
ATOM 744 C C . ALA A 1 95 ? -6.017 0.932 -2.925 1.00 97.12 95 ALA A C 1
ATOM 746 O O . ALA A 1 95 ? -6.713 1.719 -3.564 1.00 97.12 95 ALA A O 1
ATOM 747 N N . LYS A 1 96 ? -6.378 -0.345 -2.737 1.00 97.50 96 LYS A N 1
ATOM 748 C CA . LYS A 1 96 ? -7.629 -0.913 -3.259 1.00 97.50 96 LYS A CA 1
ATOM 749 C C . LYS A 1 96 ? -8.863 -0.338 -2.567 1.00 97.50 96 LYS A C 1
ATOM 751 O O . LYS A 1 96 ? -9.839 -0.057 -3.252 1.00 97.50 96 LYS A O 1
ATOM 756 N N . ILE A 1 97 ? -8.801 -0.108 -1.254 1.00 96.00 97 ILE A N 1
ATOM 757 C CA . ILE A 1 97 ? -9.871 0.547 -0.485 1.00 96.00 97 ILE A CA 1
ATOM 758 C C . ILE A 1 97 ? -10.129 1.966 -1.014 1.00 96.00 97 ILE A C 1
ATOM 760 O O . ILE A 1 97 ? -11.278 2.335 -1.227 1.00 96.00 97 ILE A O 1
ATOM 764 N N . LEU A 1 98 ? -9.076 2.753 -1.272 1.00 95.94 98 LEU A N 1
ATOM 765 C CA . LEU A 1 98 ? -9.221 4.125 -1.785 1.00 95.94 98 LEU A CA 1
ATOM 766 C C . LEU A 1 98 ? -9.493 4.205 -3.294 1.00 95.94 98 LEU A C 1
ATOM 768 O O . LEU A 1 98 ? -9.893 5.255 -3.789 1.00 95.94 98 LEU A O 1
ATOM 772 N N . SER A 1 99 ? -9.251 3.123 -4.034 1.00 96.88 99 SER A N 1
ATOM 773 C CA . SER A 1 99 ? -9.423 3.049 -5.489 1.00 96.88 99 SER A CA 1
ATOM 774 C C . SER A 1 99 ? -10.179 1.778 -5.894 1.00 96.88 99 SER A C 1
ATOM 776 O O . SER A 1 99 ? -9.608 0.921 -6.581 1.00 96.88 99 SER A O 1
ATOM 778 N N . PRO A 1 100 ? -11.457 1.628 -5.495 1.00 97.00 100 PRO A N 1
ATOM 779 C CA . PRO A 1 100 ? -12.210 0.388 -5.693 1.00 97.00 100 PRO A CA 1
ATOM 780 C C . PRO A 1 100 ? -12.312 -0.014 -7.170 1.00 97.00 100 PRO A C 1
ATOM 782 O O . PRO A 1 100 ? -12.225 -1.200 -7.482 1.00 97.00 100 PRO A O 1
ATOM 785 N N . GLU A 1 101 ? -12.357 0.957 -8.083 1.00 97.31 101 GLU A N 1
ATOM 786 C CA . GLU A 1 101 ? -12.464 0.719 -9.530 1.00 97.31 101 GLU A CA 1
ATOM 787 C C . GLU A 1 101 ? -11.125 0.409 -10.219 1.00 97.31 101 GLU A C 1
ATOM 789 O O . GLU A 1 101 ? -11.095 -0.094 -11.342 1.00 97.31 101 GLU A O 1
ATOM 794 N N . LYS A 1 102 ? -9.986 0.697 -9.575 1.00 98.31 102 LYS A N 1
ATOM 795 C CA . LYS A 1 102 ? -8.667 0.465 -10.179 1.00 98.31 102 LYS A CA 1
ATOM 796 C C . LYS A 1 102 ? -8.211 -0.973 -9.965 1.00 98.31 102 LYS A C 1
ATOM 798 O O . LYS A 1 102 ? -8.504 -1.618 -8.952 1.00 98.31 102 LYS A O 1
ATOM 803 N N . THR A 1 103 ? -7.424 -1.477 -10.910 1.00 98.50 103 THR A N 1
ATOM 804 C CA . THR A 1 103 ? -6.665 -2.715 -10.697 1.00 98.50 103 THR A CA 1
ATOM 805 C C . THR A 1 103 ? -5.430 -2.395 -9.866 1.00 98.50 103 THR A C 1
ATOM 807 O O . THR A 1 103 ? -4.613 -1.573 -10.274 1.00 98.50 103 THR A O 1
ATOM 810 N N . ILE A 1 104 ? -5.282 -3.046 -8.715 1.00 98.25 104 ILE A N 1
ATOM 811 C CA . ILE A 1 104 ? -4.100 -2.899 -7.865 1.00 98.25 104 ILE A CA 1
ATOM 812 C C . ILE A 1 104 ? -3.245 -4.149 -8.023 1.00 98.25 104 ILE A C 1
ATOM 814 O O . ILE A 1 104 ? -3.721 -5.263 -7.813 1.00 98.25 104 ILE A O 1
ATOM 818 N N . LEU A 1 105 ? -1.992 -3.956 -8.416 1.00 98.00 105 LEU A N 1
ATOM 819 C CA . LEU A 1 105 ? -1.006 -5.013 -8.567 1.00 98.00 105 LEU A CA 1
ATOM 820 C C . LEU A 1 105 ? 0.058 -4.873 -7.490 1.00 98.00 105 LEU A C 1
ATOM 822 O O . LEU A 1 105 ? 0.480 -3.772 -7.146 1.00 98.00 105 LEU A O 1
ATOM 826 N N . MET A 1 106 ? 0.533 -6.012 -7.013 1.00 96.69 106 MET A N 1
ATOM 827 C CA . MET A 1 106 ? 1.693 -6.107 -6.143 1.00 96.69 106 MET A CA 1
ATOM 828 C C . MET A 1 106 ? 2.688 -7.080 -6.772 1.00 96.69 106 MET A C 1
ATOM 830 O O . MET A 1 106 ? 2.248 -8.097 -7.312 1.00 96.69 106 MET A O 1
ATOM 834 N N . PRO A 1 107 ? 4.007 -6.824 -6.694 1.00 93.38 107 PRO A N 1
ATOM 835 C CA . PRO A 1 107 ? 5.007 -7.768 -7.195 1.00 93.38 107 PRO A CA 1
ATOM 836 C C . PRO A 1 107 ? 4.874 -9.165 -6.571 1.00 93.38 107 PRO A C 1
ATOM 838 O O . PRO A 1 107 ? 5.100 -10.172 -7.233 1.00 93.38 107 PRO A O 1
ATOM 841 N N . THR A 1 108 ? 4.487 -9.218 -5.297 1.00 91.69 108 THR A N 1
ATOM 842 C CA . THR A 1 108 ? 4.226 -10.445 -4.545 1.00 91.69 108 THR A CA 1
ATOM 843 C C . THR A 1 108 ? 3.241 -10.140 -3.416 1.00 91.69 108 THR A C 1
ATOM 845 O O . THR A 1 108 ? 3.368 -9.126 -2.731 1.00 91.69 108 THR A O 1
ATOM 848 N N . LEU A 1 109 ? 2.253 -11.016 -3.211 1.00 89.25 109 LEU A N 1
ATOM 849 C CA . LEU A 1 109 ? 1.321 -10.918 -2.078 1.00 89.25 109 LEU A CA 1
ATOM 850 C C . LEU A 1 109 ? 1.928 -11.452 -0.770 1.00 89.25 109 LEU A C 1
ATOM 852 O O . LEU A 1 109 ? 1.340 -11.278 0.292 1.00 89.25 109 LEU A O 1
ATOM 856 N N . GLN A 1 110 ? 3.104 -12.080 -0.851 1.00 89.12 110 GLN A N 1
ATOM 857 C CA . GLN A 1 110 ? 3.880 -12.583 0.280 1.00 89.12 110 GLN A CA 1
ATOM 858 C C . GLN A 1 110 ? 4.762 -11.494 0.920 1.00 89.12 110 GLN A C 1
ATOM 860 O O . GLN A 1 110 ? 5.395 -11.737 1.945 1.00 89.12 110 GLN A O 1
ATOM 865 N N . ALA A 1 111 ? 4.820 -10.287 0.342 1.00 88.88 111 ALA A N 1
ATOM 866 C CA . ALA A 1 111 ? 5.435 -9.139 0.999 1.00 88.88 111 ALA A CA 1
ATOM 867 C C . ALA A 1 111 ? 4.522 -8.658 2.134 1.00 88.88 111 ALA A C 1
ATOM 869 O O . ALA A 1 111 ? 3.544 -7.956 1.897 1.00 88.88 111 ALA A O 1
ATOM 870 N N . GLU A 1 112 ? 4.834 -9.027 3.372 1.00 85.38 112 GLU A N 1
ATOM 871 C CA . GLU A 1 112 ? 3.990 -8.763 4.542 1.00 85.38 112 GLU A CA 1
ATOM 872 C C . GLU A 1 112 ? 4.680 -7.851 5.564 1.00 85.38 112 GLU A C 1
ATOM 874 O O . GLU A 1 112 ? 5.883 -7.590 5.508 1.00 85.38 112 GLU A O 1
ATOM 879 N N . CYS A 1 113 ? 3.898 -7.344 6.516 1.00 83.00 113 CYS A N 1
ATOM 880 C CA . CYS A 1 113 ? 4.397 -6.562 7.638 1.00 83.00 113 CYS A CA 1
ATOM 881 C C . CYS A 1 113 ? 4.216 -7.354 8.930 1.00 83.00 113 CYS A C 1
ATOM 883 O O . CYS A 1 113 ? 3.125 -7.835 9.211 1.00 83.00 113 CYS A O 1
ATOM 885 N N . SER A 1 114 ? 5.254 -7.432 9.761 1.00 74.88 114 SER A N 1
ATOM 886 C CA . SER A 1 114 ? 5.163 -8.097 11.066 1.00 74.88 114 SER A CA 1
ATOM 887 C C . SER A 1 114 ? 4.123 -7.468 12.001 1.00 74.88 114 SER A C 1
ATOM 889 O O . SER A 1 114 ? 3.598 -8.161 12.866 1.00 74.88 114 SER A O 1
ATOM 891 N N . LEU A 1 115 ? 3.817 -6.176 11.830 1.00 73.56 115 LEU A N 1
ATOM 892 C CA . LEU A 1 115 ? 2.753 -5.493 12.574 1.00 73.56 115 LEU A CA 1
ATOM 893 C C . LEU A 1 115 ? 1.362 -5.944 12.119 1.00 73.56 115 LEU A C 1
ATOM 895 O O . LEU A 1 115 ? 0.505 -6.166 12.965 1.00 73.56 115 LEU A O 1
ATOM 899 N N . ASP A 1 116 ? 1.176 -6.135 10.811 1.00 78.69 116 ASP A N 1
ATOM 900 C CA . ASP A 1 116 ? -0.063 -6.673 10.236 1.00 78.69 116 ASP A CA 1
ATOM 901 C C . ASP A 1 116 ? -0.291 -8.114 10.712 1.00 78.69 116 ASP A C 1
ATOM 903 O O . ASP A 1 116 ? -1.313 -8.431 11.312 1.00 78.69 116 ASP A O 1
ATOM 907 N N . LEU A 1 117 ? 0.727 -8.967 10.567 1.00 78.00 117 LEU A N 1
ATOM 908 C CA . LEU A 1 117 ? 0.682 -10.358 11.033 1.00 78.00 117 LEU A CA 1
ATOM 909 C C . LEU A 1 117 ? 0.512 -10.485 12.551 1.00 78.00 117 LEU A C 1
ATOM 911 O O . LEU A 1 117 ? 0.027 -11.501 13.040 1.00 78.00 117 LEU A O 1
ATOM 915 N N . GLY A 1 118 ? 0.930 -9.466 13.302 1.00 75.38 118 GLY A N 1
ATOM 916 C CA . GLY A 1 118 ? 0.756 -9.392 14.746 1.00 75.38 118 GLY A CA 1
ATOM 917 C C . GLY A 1 118 ? -0.666 -9.048 15.191 1.00 75.38 118 GLY A C 1
ATOM 918 O O . GLY A 1 118 ? -0.890 -9.031 16.400 1.00 75.38 118 GLY A O 1
ATOM 919 N N . CYS A 1 119 ? -1.590 -8.765 14.262 1.00 76.75 119 CYS A N 1
ATOM 920 C CA . CYS A 1 119 ? -3.000 -8.464 14.524 1.00 76.75 119 CYS A CA 1
ATOM 921 C C . CYS A 1 119 ? -3.939 -9.414 13.750 1.00 76.75 119 CYS A C 1
ATOM 923 O O . CYS A 1 119 ? -4.572 -8.998 12.773 1.00 76.75 119 CYS A O 1
ATOM 925 N N . PRO A 1 120 ? -4.040 -10.702 14.127 1.00 81.75 120 PRO A N 1
ATOM 926 C CA . PRO A 1 120 ? -4.981 -11.613 13.485 1.00 81.75 120 PRO A CA 1
ATOM 927 C C . PRO A 1 120 ? -6.425 -11.126 13.656 1.00 81.75 120 PRO A C 1
ATOM 929 O O . PRO A 1 120 ? -6.845 -10.783 14.760 1.00 81.75 120 PRO A O 1
ATOM 932 N N . VAL A 1 121 ? -7.200 -11.129 12.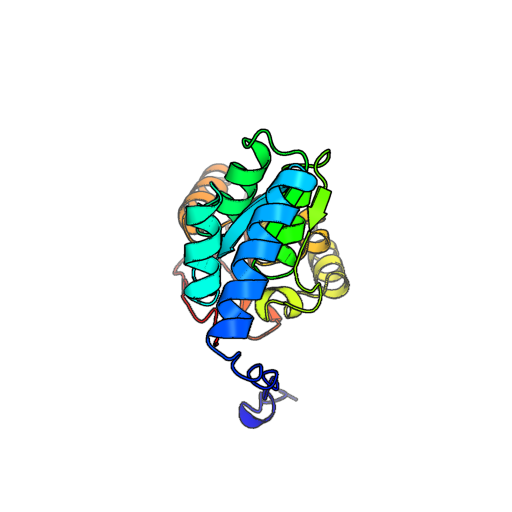567 1.00 85.75 121 VAL A N 1
ATOM 933 C CA . VAL A 1 121 ? -8.569 -10.586 12.571 1.00 85.75 121 VAL A CA 1
ATOM 934 C C . VAL A 1 121 ? -9.495 -11.308 13.552 1.00 85.75 121 VAL A C 1
ATOM 936 O O . VAL A 1 121 ? -10.310 -10.658 14.190 1.00 85.75 121 VAL A O 1
ATOM 939 N N . GLU A 1 122 ? -9.347 -12.622 13.731 1.00 85.56 122 GLU A N 1
ATOM 940 C CA . GLU A 1 122 ? -10.202 -13.392 14.646 1.00 85.56 122 GLU A CA 1
ATOM 941 C C . GLU A 1 122 ? -9.975 -13.001 16.112 1.00 85.56 122 GLU A C 1
ATOM 943 O O . GLU A 1 122 ? -10.927 -12.784 16.861 1.00 85.56 122 GLU A O 1
ATOM 948 N N . GLU A 1 123 ? -8.710 -12.838 16.510 1.00 81.75 123 GLU A N 1
ATOM 949 C CA . GLU A 1 123 ? -8.353 -12.371 17.854 1.00 81.75 123 GLU A CA 1
ATOM 950 C C . GLU A 1 123 ? -8.803 -10.922 18.068 1.00 81.75 123 GLU A C 1
ATOM 952 O O . GLU A 1 123 ? -9.325 -10.578 19.129 1.00 81.75 123 GLU A O 1
ATOM 957 N N . PHE A 1 124 ? -8.655 -10.082 17.040 1.00 81.31 124 PHE A N 1
ATOM 958 C CA . PHE A 1 124 ? -9.104 -8.696 17.073 1.00 81.31 124 PHE A CA 1
ATOM 959 C C . PHE A 1 124 ? -10.632 -8.577 17.174 1.00 81.31 124 PHE A C 1
ATOM 961 O O . PHE A 1 124 ? -11.133 -7.785 17.967 1.00 81.31 124 PHE A O 1
ATOM 968 N N . ASN A 1 125 ? -11.382 -9.399 16.438 1.00 84.94 125 ASN A N 1
ATOM 969 C CA . ASN A 1 125 ? -12.842 -9.435 16.499 1.00 84.94 125 ASN A CA 1
ATOM 970 C C . ASN A 1 125 ? -13.330 -9.836 17.890 1.00 84.94 125 ASN A C 1
ATOM 972 O O . ASN A 1 125 ? -14.126 -9.107 18.477 1.00 84.94 125 ASN A O 1
ATOM 976 N N . ALA A 1 126 ? -12.804 -10.934 18.441 1.00 81.62 126 ALA A N 1
ATOM 977 C CA . ALA A 1 126 ? -13.162 -11.395 19.781 1.00 81.62 126 ALA A CA 1
ATOM 978 C C . ALA A 1 126 ? -12.872 -10.329 20.850 1.00 81.62 126 ALA A C 1
ATOM 980 O O . ALA A 1 126 ? -13.638 -10.156 21.798 1.00 81.62 126 ALA A O 1
ATOM 981 N N . PHE A 1 127 ? -11.780 -9.585 20.677 1.00 76.94 127 PHE A N 1
ATOM 982 C CA . PHE A 1 127 ? -11.432 -8.468 21.539 1.00 76.94 127 PHE A CA 1
ATOM 983 C C . PHE A 1 127 ? -12.424 -7.299 21.430 1.00 76.94 127 PHE A C 1
ATOM 985 O O . PHE A 1 127 ? -12.884 -6.796 22.454 1.00 76.94 127 PHE A O 1
ATOM 992 N N . CYS A 1 128 ? -12.793 -6.887 20.214 1.00 77.38 128 CYS A N 1
ATOM 993 C CA . CYS A 1 128 ? -13.810 -5.856 20.002 1.00 77.38 128 CYS A CA 1
ATOM 994 C C . CYS A 1 128 ? -15.181 -6.281 20.559 1.00 77.38 128 CYS A C 1
ATOM 996 O O . CYS A 1 128 ? -15.867 -5.471 21.176 1.00 77.38 128 CYS A O 1
ATOM 998 N N . ASP A 1 129 ? -15.565 -7.550 20.399 1.00 85.06 129 ASP A N 1
ATOM 999 C CA . ASP A 1 129 ? -16.838 -8.095 20.895 1.00 85.06 129 ASP A CA 1
ATOM 1000 C C . ASP A 1 129 ? -16.921 -8.095 22.427 1.00 85.06 129 ASP A C 1
ATOM 1002 O O . ASP A 1 129 ? -17.996 -7.895 22.995 1.00 85.06 129 ASP A O 1
ATOM 1006 N N . ALA A 1 130 ? -15.788 -8.283 23.109 1.00 78.81 130 ALA A N 1
ATOM 1007 C CA . ALA A 1 130 ? -15.697 -8.195 24.564 1.00 78.81 130 ALA A CA 1
ATOM 1008 C C . ALA A 1 130 ? -15.776 -6.747 25.096 1.00 78.81 130 ALA A C 1
ATOM 1010 O O . ALA A 1 130 ? -15.984 -6.546 26.296 1.00 78.81 130 ALA A O 1
ATOM 1011 N N . HIS A 1 131 ? -15.622 -5.745 24.223 1.00 74.81 131 HIS A N 1
ATOM 1012 C CA . HIS A 1 131 ? -15.555 -4.321 24.564 1.00 74.81 131 HIS A CA 1
ATOM 1013 C C . HIS A 1 131 ? -16.426 -3.450 23.632 1.00 74.81 131 HIS A C 1
ATOM 1015 O O . HIS A 1 131 ? -15.915 -2.530 22.990 1.00 74.81 131 HIS A O 1
ATOM 1021 N N . PRO A 1 132 ? -17.747 -3.705 23.547 1.00 78.00 132 PRO A N 1
ATOM 1022 C CA . PRO A 1 132 ? -18.624 -3.076 22.555 1.00 78.00 132 PRO A CA 1
ATOM 1023 C C . PRO A 1 132 ? -18.895 -1.584 22.807 1.00 78.00 132 PRO A C 1
ATOM 1025 O O . PRO A 1 132 ? -19.418 -0.897 21.936 1.00 78.00 132 PRO A O 1
ATOM 1028 N N . ASP A 1 133 ? -18.581 -1.078 24.000 1.00 75.19 133 ASP A N 1
ATOM 1029 C CA . ASP A 1 133 ? -18.755 0.318 24.414 1.00 75.19 133 ASP A CA 1
ATOM 1030 C C . ASP A 1 133 ? -17.544 1.210 24.084 1.00 75.19 133 ASP A C 1
ATOM 1032 O O . ASP A 1 133 ? -17.508 2.381 24.477 1.00 75.19 133 ASP A O 1
ATOM 1036 N N . ARG A 1 134 ? -16.532 0.660 23.400 1.00 70.31 134 ARG A N 1
ATOM 1037 C CA . ARG A 1 134 ? -15.259 1.331 23.122 1.00 70.31 134 ARG A CA 1
ATOM 1038 C C . ARG A 1 134 ? -15.134 1.751 21.667 1.00 70.31 134 ARG A C 1
ATOM 1040 O O . ARG A 1 134 ? -15.480 0.999 20.764 1.00 70.31 134 ARG A O 1
ATOM 1047 N N . THR A 1 135 ? -14.536 2.921 21.463 1.00 75.06 135 THR A N 1
ATOM 1048 C CA . THR A 1 135 ? -14.101 3.380 20.142 1.00 75.06 135 THR A CA 1
ATOM 1049 C C . THR A 1 135 ? -12.796 2.685 19.767 1.00 75.06 135 THR A C 1
ATOM 1051 O O . THR A 1 135 ? -11.798 2.785 20.491 1.00 75.06 135 THR A O 1
ATOM 1054 N N . VAL A 1 136 ? -12.790 2.020 18.618 1.00 78.94 136 VAL A N 1
ATOM 1055 C CA . VAL A 1 136 ? -11.682 1.226 18.095 1.00 78.94 136 VAL A CA 1
ATOM 1056 C C . VAL A 1 136 ? -10.861 2.052 17.109 1.00 78.94 136 VAL A C 1
ATOM 1058 O O . VAL A 1 136 ? -11.312 2.378 16.010 1.00 78.94 136 VAL A O 1
ATOM 1061 N N . VAL A 1 137 ? -9.617 2.354 17.476 1.00 80.38 137 VAL A N 1
ATOM 1062 C CA . VAL A 1 137 ? -8.664 3.064 16.612 1.00 80.38 137 VAL A CA 1
ATOM 1063 C C . VAL A 1 137 ? -7.528 2.120 16.228 1.00 80.38 137 VAL A C 1
ATOM 1065 O O . VAL A 1 137 ? -6.831 1.610 17.105 1.00 80.38 137 VAL A O 1
ATOM 1068 N N . VAL A 1 138 ? -7.301 1.906 14.930 1.00 82.94 138 VAL A N 1
ATOM 1069 C CA . VAL A 1 138 ? -6.242 1.012 14.423 1.00 82.94 138 VAL A CA 1
ATOM 1070 C C . VAL A 1 138 ? -5.212 1.751 13.582 1.00 82.94 138 VAL A C 1
ATOM 1072 O O . VAL A 1 138 ? -5.514 2.701 12.864 1.00 82.94 138 VAL A O 1
ATOM 1075 N N . TYR A 1 139 ? -3.968 1.280 13.615 1.00 84.19 139 TYR A N 1
ATOM 1076 C CA . TYR A 1 139 ? -2.937 1.775 12.704 1.00 84.19 139 TYR A CA 1
ATOM 1077 C C . TYR A 1 139 ? -3.218 1.374 11.250 1.00 84.19 139 TYR A C 1
ATOM 1079 O O . TYR A 1 139 ? -3.713 0.283 10.967 1.00 84.19 139 TYR A O 1
ATOM 1087 N N . ALA A 1 140 ? -2.796 2.217 10.305 1.00 84.88 140 ALA A N 1
ATOM 1088 C CA . ALA A 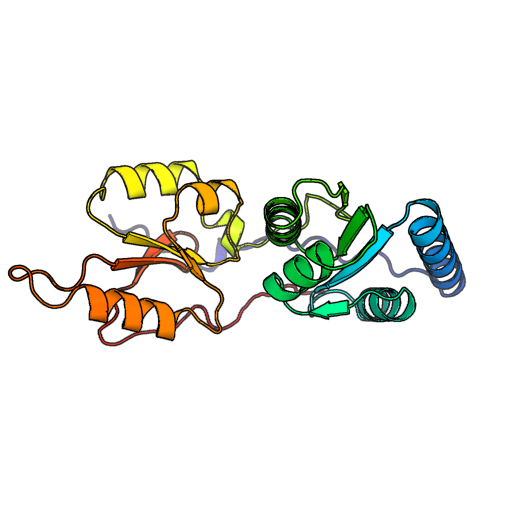1 140 ? -2.854 1.937 8.871 1.00 84.88 140 ALA A CA 1
ATOM 1089 C C . ALA A 1 140 ? -2.079 0.662 8.480 1.00 84.88 140 ALA A C 1
ATOM 1091 O O . ALA A 1 140 ? -2.415 0.011 7.490 1.00 84.88 140 ALA A O 1
ATOM 1092 N N . ASN A 1 141 ? -1.084 0.276 9.283 1.00 86.56 141 ASN A N 1
ATOM 1093 C CA . ASN A 1 141 ? -0.253 -0.923 9.147 1.00 86.56 141 ASN A CA 1
ATOM 1094 C C . ASN A 1 141 ? -0.955 -2.209 9.634 1.00 86.56 141 ASN A C 1
ATOM 1096 O O . ASN A 1 141 ? -0.345 -3.025 10.319 1.00 86.56 141 ASN A O 1
ATOM 1100 N N . THR A 1 142 ? -2.232 -2.373 9.303 1.00 85.81 142 THR A N 1
ATOM 1101 C CA . THR A 1 142 ? -3.069 -3.543 9.625 1.00 85.81 142 THR A CA 1
ATOM 1102 C C . THR A 1 142 ? -3.808 -4.022 8.379 1.00 85.81 142 THR A C 1
ATOM 1104 O O . THR A 1 142 ? -3.935 -3.265 7.416 1.00 85.81 142 THR A O 1
ATOM 1107 N N . SER A 1 143 ? -4.304 -5.252 8.360 1.00 90.38 143 SER A N 1
ATOM 1108 C CA . SER A 1 143 ? -5.054 -5.790 7.222 1.00 90.38 143 SER A CA 1
ATOM 1109 C C . SER A 1 143 ? -6.346 -5.017 6.947 1.00 90.38 143 SER A C 1
ATOM 1111 O O . SER A 1 143 ? -6.920 -4.375 7.829 1.00 90.38 143 SER A O 1
ATOM 1113 N N . ALA A 1 144 ? -6.852 -5.108 5.718 1.00 93.31 144 ALA A N 1
ATOM 1114 C CA . ALA A 1 144 ? -8.174 -4.599 5.353 1.00 93.31 144 ALA A CA 1
ATOM 1115 C C . ALA A 1 144 ? -9.284 -5.141 6.265 1.00 93.31 144 ALA A C 1
ATOM 1117 O O . ALA A 1 144 ? -10.206 -4.404 6.601 1.00 93.31 144 ALA A O 1
ATOM 1118 N N . ALA A 1 145 ? -9.181 -6.403 6.690 1.00 92.56 145 ALA A N 1
ATOM 1119 C CA . ALA A 1 145 ? -10.168 -7.032 7.560 1.00 92.56 145 ALA A CA 1
ATOM 1120 C C . ALA A 1 145 ? -10.183 -6.398 8.963 1.00 92.56 145 ALA A C 1
ATOM 1122 O O . ALA A 1 145 ? -11.249 -6.082 9.482 1.00 92.56 145 ALA A O 1
ATOM 1123 N N . VAL A 1 146 ? -9.007 -6.116 9.536 1.00 89.25 146 VAL A N 1
ATOM 1124 C CA . VAL A 1 146 ? -8.884 -5.374 10.804 1.00 89.25 146 VAL A CA 1
ATOM 1125 C C . VAL A 1 146 ? -9.392 -3.939 10.650 1.00 89.25 146 VAL A C 1
ATOM 1127 O O . VAL A 1 146 ? -10.156 -3.468 11.488 1.00 89.25 146 VAL A O 1
ATOM 1130 N N . LYS A 1 147 ? -9.042 -3.255 9.551 1.00 91.69 147 LYS A N 1
ATOM 1131 C CA . LYS A 1 147 ? -9.555 -1.904 9.263 1.00 91.69 147 LYS A CA 1
ATOM 1132 C C . LYS A 1 147 ? -11.079 -1.861 9.168 1.00 91.69 147 LYS A C 1
ATOM 1134 O O . LYS A 1 147 ? -11.672 -0.898 9.629 1.00 91.69 147 LYS A O 1
ATOM 1139 N N . ALA A 1 148 ? -11.707 -2.888 8.598 1.00 92.94 148 ALA A N 1
ATOM 1140 C CA . ALA A 1 148 ? -13.162 -2.965 8.467 1.00 92.94 148 ALA A CA 1
ATOM 1141 C C . ALA A 1 148 ? -13.890 -3.090 9.816 1.00 92.94 148 ALA A C 1
ATOM 1143 O O . ALA A 1 148 ? -15.074 -2.772 9.899 1.00 92.94 148 ALA A O 1
ATOM 1144 N N . ARG A 1 149 ? -13.194 -3.549 10.864 1.00 89.12 149 ARG A N 1
ATOM 1145 C CA . ARG A 1 149 ? -13.724 -3.662 12.228 1.00 89.12 149 ARG A CA 1
ATOM 1146 C C . ARG A 1 149 ? -13.481 -2.402 13.073 1.00 89.12 149 ARG A C 1
ATOM 1148 O O . ARG A 1 149 ? -14.047 -2.294 14.153 1.00 89.12 149 ARG A O 1
ATOM 1155 N N . ALA A 1 150 ? -12.659 -1.465 12.601 1.00 85.12 150 ALA A N 1
ATOM 1156 C CA . ALA A 1 150 ? -12.286 -0.263 13.338 1.00 85.12 1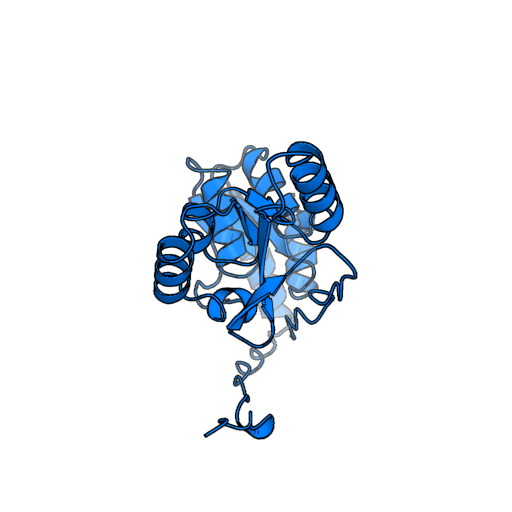50 ALA A CA 1
ATOM 1157 C C . ALA A 1 150 ? -13.208 0.929 13.048 1.00 85.12 150 ALA A C 1
ATOM 1159 O O . ALA A 1 150 ? -13.688 1.091 11.927 1.00 85.12 150 ALA A O 1
ATOM 1160 N N . ASP A 1 151 ? -13.367 1.813 14.034 1.00 83.31 151 ASP A N 1
ATOM 1161 C CA . ASP A 1 151 ? -14.055 3.097 13.864 1.00 83.31 151 ASP A CA 1
ATOM 1162 C C . ASP A 1 151 ? -13.142 4.131 13.192 1.00 83.31 151 ASP A C 1
ATOM 1164 O O . ASP A 1 151 ? -13.587 4.944 12.382 1.00 83.31 151 ASP A O 1
ATOM 1168 N N . TRP A 1 152 ? -11.843 4.086 13.510 1.00 84.75 152 TRP A N 1
ATOM 1169 C CA . TRP A 1 152 ? -10.845 5.019 12.990 1.00 84.75 152 TRP A CA 1
ATOM 1170 C C . TRP A 1 152 ? -9.564 4.314 12.555 1.00 84.75 152 TRP A C 1
ATOM 1172 O O . TRP A 1 152 ? -9.086 3.383 13.205 1.00 84.75 152 TRP A O 1
ATOM 1182 N N . VAL A 1 153 ? -8.952 4.829 11.486 1.00 86.44 153 VAL A N 1
ATOM 1183 C CA . VAL A 1 153 ? -7.622 4.412 11.023 1.00 86.44 153 VAL A CA 1
ATOM 1184 C C . VAL A 1 153 ? -6.646 5.578 11.158 1.00 86.44 153 VAL A C 1
ATOM 1186 O O . VAL A 1 153 ? -6.919 6.674 10.671 1.00 86.44 153 VAL A O 1
ATOM 1189 N N . VAL A 1 154 ? -5.486 5.335 11.771 1.00 81.00 154 VAL A N 1
ATOM 1190 C CA . VAL A 1 154 ? -4.446 6.350 12.006 1.00 81.00 154 VAL A CA 1
ATOM 1191 C C . VAL A 1 154 ? -3.115 6.010 11.352 1.00 81.00 154 VAL A C 1
ATOM 1193 O O . VAL A 1 154 ? -2.728 4.850 11.214 1.00 81.00 154 VAL A O 1
ATOM 1196 N N . THR A 1 155 ? -2.367 7.048 10.995 1.00 78.38 155 THR A N 1
ATOM 1197 C CA . THR A 1 155 ? -0.929 6.967 10.718 1.00 78.38 155 THR A CA 1
ATOM 1198 C C . THR A 1 155 ? -0.144 7.501 11.910 1.00 78.38 155 THR A C 1
ATOM 1200 O O . THR A 1 155 ? -0.686 8.194 12.772 1.00 78.38 155 THR A O 1
ATOM 1203 N N . SER A 1 156 ? 1.165 7.245 11.935 1.00 73.06 156 SER A N 1
ATOM 1204 C CA . SER A 1 156 ? 2.058 7.781 12.971 1.00 73.06 156 SER A CA 1
ATOM 1205 C C . SER A 1 156 ? 2.024 9.309 13.077 1.00 73.06 156 SER A C 1
ATOM 1207 O O . SER A 1 156 ? 2.291 9.839 14.147 1.00 73.06 156 SER A O 1
ATOM 1209 N N . SER A 1 157 ? 1.704 10.011 11.986 1.00 69.44 157 SER A N 1
ATOM 1210 C CA . SER A 1 157 ? 1.645 11.475 11.942 1.00 69.44 157 SER A CA 1
ATOM 1211 C C . SER A 1 157 ? 0.407 12.080 12.604 1.00 69.44 157 SER A C 1
ATOM 1213 O O . SER A 1 157 ? 0.489 13.221 13.030 1.00 69.44 157 SER A O 1
ATOM 1215 N N . ILE A 1 158 ? -0.710 11.347 12.702 1.00 75.25 158 ILE A N 1
ATOM 1216 C CA . ILE A 1 158 ? -1.978 11.878 13.245 1.00 75.25 158 ILE A CA 1
ATOM 1217 C C . ILE A 1 158 ? -2.465 11.137 14.491 1.00 75.25 158 ILE A C 1
ATOM 1219 O O . ILE A 1 158 ? -3.484 11.510 15.059 1.00 75.25 158 ILE A O 1
ATOM 1223 N N . ALA A 1 159 ? -1.781 10.065 14.905 1.00 73.94 159 ALA A N 1
ATOM 1224 C CA . ALA A 1 159 ? -2.265 9.200 15.976 1.00 73.94 159 ALA A CA 1
ATOM 1225 C C . ALA A 1 159 ? -2.484 9.959 17.292 1.00 73.94 159 ALA A C 1
ATOM 1227 O O . ALA A 1 159 ? -3.523 9.788 17.911 1.00 73.94 159 ALA A O 1
ATOM 1228 N N . VAL A 1 160 ? -1.536 10.807 17.706 1.00 75.31 160 VAL A N 1
ATOM 1229 C CA . VAL A 1 160 ? -1.659 11.565 18.963 1.00 75.31 160 VAL A CA 1
ATOM 1230 C C . VAL A 1 160 ? -2.776 12.603 18.861 1.00 75.31 160 VAL A C 1
ATOM 1232 O O . VAL A 1 160 ? -3.680 12.600 19.685 1.00 75.31 160 VAL A O 1
ATOM 1235 N N . GLU A 1 161 ? -2.766 13.413 17.801 1.00 76.31 161 GLU A N 1
ATOM 1236 C CA . GLU A 1 161 ? -3.766 14.464 17.582 1.00 76.31 161 GLU A CA 1
ATOM 1237 C C . GLU A 1 161 ? -5.195 13.910 17.491 1.00 76.31 161 GLU A C 1
ATOM 1239 O O . GLU A 1 161 ? -6.121 14.502 18.043 1.00 76.31 161 GLU A O 1
ATOM 1244 N N . LEU A 1 162 ? -5.388 12.761 16.826 1.00 76.50 162 LEU A N 1
ATOM 1245 C CA . LEU A 1 162 ? -6.700 12.121 16.755 1.00 76.50 162 LEU A CA 1
ATOM 1246 C C . LEU A 1 162 ? -7.158 11.658 18.137 1.00 76.50 162 LEU A C 1
ATOM 1248 O O . LEU A 1 162 ? -8.320 11.850 18.477 1.00 76.50 162 LEU A O 1
ATOM 1252 N N . ILE A 1 163 ? -6.274 11.037 18.917 1.00 71.62 163 ILE A N 1
ATOM 1253 C CA . ILE A 1 163 ? -6.636 10.532 20.242 1.00 71.62 163 ILE A CA 1
ATOM 1254 C C . ILE A 1 163 ? -6.984 11.692 21.175 1.00 71.62 163 ILE A C 1
ATOM 1256 O O . ILE A 1 163 ? -8.052 11.655 21.776 1.00 71.62 163 ILE A O 1
ATOM 1260 N N . ASP A 1 164 ? -6.178 12.755 21.198 1.00 75.62 164 ASP A N 1
ATOM 1261 C CA . ASP A 1 164 ? -6.469 13.963 21.980 1.00 75.62 164 ASP A CA 1
ATOM 1262 C C . ASP A 1 164 ? -7.811 14.592 21.565 1.00 75.62 164 ASP A C 1
ATOM 1264 O O . ASP A 1 164 ? -8.600 15.036 22.404 1.00 75.62 164 ASP A O 1
ATOM 1268 N N . HIS A 1 165 ? -8.111 14.603 20.262 1.00 78.62 165 HIS A N 1
ATOM 1269 C CA . HIS A 1 165 ? -9.391 15.085 19.757 1.00 78.62 165 HIS A CA 1
ATOM 1270 C C . HIS A 1 165 ? -10.557 14.206 20.221 1.00 78.62 165 HIS A C 1
ATOM 1272 O O . HIS A 1 165 ? -11.537 14.729 20.752 1.00 78.62 165 HIS A O 1
ATOM 1278 N N . LEU A 1 166 ? -10.461 12.887 20.054 1.00 72.94 166 LEU A N 1
ATOM 1279 C CA . LEU A 1 166 ? -11.498 11.957 20.493 1.00 72.94 166 LEU A CA 1
ATOM 1280 C C . LEU A 1 166 ? -11.704 12.052 22.014 1.00 72.94 166 LEU A C 1
ATOM 1282 O O . LEU A 1 166 ? -12.847 12.070 22.470 1.00 72.94 166 LEU A O 1
ATOM 1286 N N . ASP A 1 167 ? -10.626 12.189 22.790 1.00 69.81 167 ASP A N 1
ATOM 1287 C CA . ASP A 1 167 ? -10.682 12.384 24.239 1.00 69.81 167 ASP A CA 1
ATOM 1288 C C . ASP A 1 167 ? -11.425 13.680 24.591 1.00 69.81 167 ASP A C 1
ATOM 1290 O O . ASP A 1 167 ? -12.286 13.680 25.474 1.00 69.81 167 ASP A O 1
ATOM 1294 N N . SER A 1 168 ? -11.173 14.768 23.852 1.00 76.00 168 SER A N 1
ATOM 1295 C CA . SER A 1 168 ? -11.870 16.049 24.039 1.00 76.00 168 SER A CA 1
ATOM 1296 C C . SER A 1 168 ? -13.374 15.982 23.736 1.00 76.00 168 SER A C 1
ATOM 1298 O O . SER A 1 168 ? -14.159 16.697 24.358 1.00 76.00 168 SER A O 1
ATOM 1300 N N . LEU A 1 169 ? -13.799 15.097 22.824 1.00 73.44 169 LEU A N 1
ATOM 1301 C CA . LEU A 1 169 ? -15.216 14.844 22.533 1.00 73.44 169 LEU A CA 1
ATOM 1302 C C . LEU A 1 169 ? -15.904 14.026 23.643 1.00 73.44 169 LEU A C 1
ATOM 1304 O O . LEU A 1 169 ? -17.129 14.053 23.752 1.00 73.44 169 LEU A O 1
ATOM 1308 N N . GLY A 1 170 ? -15.125 13.311 24.461 1.00 62.41 170 GLY A N 1
ATOM 1309 C CA . GLY A 1 170 ? -15.575 12.480 25.580 1.00 62.41 170 GLY A CA 1
ATOM 1310 C C . GLY A 1 170 ? -15.655 13.201 26.930 1.00 62.41 170 GLY A C 1
ATOM 1311 O O . GLY A 1 170 ? -15.865 12.547 27.956 1.00 62.41 170 GLY A O 1
ATOM 1312 N N . GLU A 1 171 ? -15.497 14.527 26.976 1.00 44.06 171 GLU A N 1
ATOM 1313 C CA . GLU A 1 171 ? -15.624 15.279 28.223 1.00 44.06 171 GLU A CA 1
ATOM 1314 C C . GLU A 1 171 ? -17.050 15.191 28.805 1.00 44.06 171 GLU A C 1
ATOM 1316 O O . GLU A 1 171 ? -17.979 15.876 28.379 1.00 44.06 171 GLU A O 1
ATOM 1321 N N . LYS A 1 172 ? -17.142 14.409 29.892 1.00 41.25 172 LYS A N 1
ATOM 1322 C CA . LYS A 1 172 ? -18.164 14.411 30.959 1.00 41.25 172 LYS A CA 1
ATOM 1323 C C . LYS A 1 172 ? -19.409 13.554 30.728 1.00 41.25 172 LYS A C 1
ATOM 1325 O O . LYS A 1 172 ? -20.532 14.046 30.683 1.00 41.25 172 LYS A O 1
ATOM 1330 N N . SER A 1 173 ? -19.242 12.239 30.844 1.00 31.34 173 SER A N 1
ATOM 1331 C CA . SER A 1 173 ? -20.261 11.422 31.517 1.00 31.34 173 SER A CA 1
ATOM 1332 C C . SER A 1 173 ? -19.612 10.480 32.539 1.00 31.34 173 SER A C 1
ATOM 1334 O O . SER A 1 173 ? -18.858 9.577 32.208 1.00 31.34 173 SER A O 1
ATOM 1336 N N . SER A 1 174 ? -19.868 10.764 33.821 1.00 31.95 174 SER A N 1
ATOM 1337 C CA . SER A 1 174 ? -19.747 9.844 34.966 1.00 31.95 174 SER A CA 1
ATOM 1338 C C . SER A 1 174 ? -18.515 8.915 35.027 1.00 31.95 174 SER A C 1
ATOM 1340 O O . SER A 1 174 ? -18.606 7.709 34.804 1.00 31.95 174 SER A O 1
ATOM 1342 N N . GLY A 1 175 ? -17.381 9.460 35.474 1.00 33.66 175 GLY A N 1
ATOM 1343 C CA . GLY A 1 175 ? -16.432 8.722 36.323 1.00 33.66 175 GLY A CA 1
ATOM 1344 C C . GLY A 1 175 ? -15.567 7.624 35.693 1.00 33.66 175 GLY A C 1
ATOM 1345 O O . GLY A 1 175 ? -14.836 6.976 36.436 1.00 33.66 175 GLY A O 1
ATOM 1346 N N . HIS A 1 176 ? -15.592 7.429 34.375 1.00 33.84 176 HIS A N 1
ATOM 1347 C CA . HIS A 1 176 ? -14.645 6.558 33.672 1.00 33.84 176 HIS A CA 1
ATOM 1348 C C . HIS A 1 176 ? -13.793 7.415 32.737 1.00 33.84 176 HIS A C 1
ATOM 1350 O O . HIS A 1 176 ? -14.354 8.250 32.025 1.00 33.84 176 HIS A O 1
ATOM 1356 N N . PRO A 1 177 ? -12.454 7.282 32.739 1.00 40.28 177 PRO A N 1
ATOM 1357 C CA . PRO A 1 177 ? -11.661 8.016 31.774 1.00 40.28 177 PRO A CA 1
ATOM 1358 C C . PRO A 1 177 ? -11.988 7.486 30.370 1.00 40.28 177 PRO A C 1
ATOM 1360 O O . PRO A 1 177 ? -12.239 6.293 30.214 1.00 40.28 177 PRO A O 1
ATOM 1363 N N . THR A 1 178 ? -12.009 8.394 29.403 1.00 47.06 178 THR A N 1
ATOM 1364 C CA . THR A 1 178 ? -12.412 8.258 27.994 1.00 47.06 178 THR A CA 1
ATOM 1365 C C . THR A 1 178 ? -12.422 6.838 27.393 1.00 47.06 178 THR A C 1
ATOM 1367 O O . THR A 1 178 ? -11.483 6.053 27.513 1.00 47.06 178 THR A O 1
ATOM 1370 N N . ASN A 1 179 ? -13.515 6.499 26.696 1.00 52.59 179 ASN A N 1
ATOM 1371 C CA . ASN A 1 179 ? -13.778 5.170 26.121 1.00 52.59 179 ASN A CA 1
ATOM 1372 C C . ASN A 1 179 ? -13.010 4.873 24.819 1.00 52.59 179 ASN A C 1
ATOM 1374 O O . ASN A 1 179 ? -13.515 4.174 23.943 1.00 52.59 179 ASN A O 1
ATOM 1378 N N . ILE A 1 180 ? -11.794 5.392 24.676 1.00 49.91 180 ILE A N 1
ATOM 1379 C CA . ILE A 1 180 ? -11.011 5.287 23.443 1.00 49.91 180 ILE A CA 1
ATOM 1380 C C . ILE A 1 180 ? -9.893 4.280 23.636 1.00 49.91 180 ILE A C 1
ATOM 1382 O O . ILE A 1 180 ? -9.097 4.380 24.567 1.00 49.91 180 ILE A O 1
ATOM 1386 N N . TRP A 1 181 ? -9.851 3.290 22.749 1.00 53.44 181 TRP A N 1
ATOM 1387 C CA . TRP A 1 181 ? -8.816 2.272 22.745 1.00 53.44 181 TRP A CA 1
ATOM 1388 C C . TRP A 1 181 ? -8.019 2.415 21.456 1.00 53.44 181 TRP A C 1
ATOM 1390 O O . TRP A 1 181 ? -8.473 2.079 20.361 1.00 53.44 181 TRP A O 1
ATOM 1400 N N . GLY A 1 182 ? -6.796 2.924 21.597 1.00 46.38 182 GLY A N 1
ATOM 1401 C CA . GLY A 1 182 ? -5.789 2.777 20.559 1.00 46.38 182 GLY A CA 1
ATOM 1402 C C . GLY A 1 182 ? -5.319 1.331 20.552 1.00 46.38 182 GLY A C 1
ATOM 1403 O O . GLY A 1 182 ? -4.673 0.897 21.509 1.00 46.38 182 GLY A O 1
ATOM 1404 N N . VAL A 1 183 ? -5.629 0.591 19.491 1.00 49.19 183 VAL A N 1
ATOM 1405 C CA . VAL A 1 183 ? -5.074 -0.742 19.278 1.00 49.19 183 VAL A CA 1
ATOM 1406 C C . VAL A 1 183 ? -3.844 -0.606 18.399 1.00 49.19 183 VAL A C 1
ATOM 1408 O O . VAL A 1 183 ? -3.897 -0.230 17.225 1.00 49.19 183 VAL A O 1
ATOM 1411 N N . THR A 1 184 ? -2.700 -0.921 18.996 1.00 44.06 184 THR A N 1
ATOM 1412 C CA . THR A 1 184 ? -1.444 -1.072 18.270 1.00 44.06 184 THR A CA 1
ATOM 1413 C C . THR A 1 184 ? -0.874 -2.442 18.597 1.00 44.06 184 THR A C 1
ATOM 1415 O O . THR A 1 184 ? -0.952 -2.901 19.738 1.00 44.06 184 THR A O 1
ATOM 1418 N N . CYS A 1 185 ? -0.290 -3.107 17.606 1.00 38.16 185 CYS A N 1
ATOM 1419 C CA . CYS A 1 185 ? 0.449 -4.332 17.863 1.00 38.16 185 CYS A CA 1
ATOM 1420 C C . CYS A 1 185 ? 1.842 -3.978 18.362 1.00 38.16 185 CYS A C 1
ATOM 1422 O O . CYS A 1 185 ? 2.743 -3.662 17.583 1.00 38.16 185 CYS A O 1
ATOM 1424 N N . LYS A 1 186 ? 2.032 -4.077 19.675 1.00 38.56 186 LYS A N 1
ATOM 1425 C CA . LYS A 1 186 ? 3.351 -4.100 20.300 1.00 38.56 186 LYS A CA 1
ATOM 1426 C C . LYS A 1 186 ? 3.643 -5.546 20.696 1.00 38.56 186 LYS A C 1
ATOM 1428 O O . LYS A 1 186 ? 2.797 -6.230 21.256 1.00 38.56 186 LYS A O 1
ATOM 1433 N N . ASN A 1 187 ? 4.815 -6.059 20.321 1.00 34.94 187 ASN A N 1
ATOM 1434 C CA . ASN A 1 187 ? 5.239 -7.434 20.630 1.00 34.94 187 ASN A CA 1
ATOM 1435 C C . ASN A 1 187 ? 4.249 -8.559 20.231 1.00 34.94 187 ASN A C 1
ATOM 1437 O O . ASN A 1 187 ? 4.213 -9.593 20.897 1.00 34.94 187 ASN A O 1
ATOM 1441 N N . ARG A 1 188 ? 3.496 -8.403 19.127 1.00 37.16 188 ARG A N 1
ATOM 1442 C CA . ARG A 1 188 ? 2.511 -9.399 18.638 1.00 37.16 188 ARG A CA 1
ATOM 1443 C C . ARG A 1 188 ? 1.374 -9.690 19.630 1.00 37.16 188 ARG A C 1
ATOM 1445 O O . ARG A 1 188 ? 0.873 -10.807 19.682 1.00 37.16 188 ARG A O 1
ATOM 1452 N N . ARG A 1 189 ? 0.982 -8.699 20.433 1.00 33.44 189 ARG A N 1
ATOM 1453 C CA . ARG A 1 189 ? -0.270 -8.721 21.194 1.00 33.44 189 ARG A CA 1
ATOM 1454 C C . ARG A 1 189 ? -1.087 -7.486 20.855 1.00 33.44 189 ARG A C 1
ATOM 1456 O O . ARG A 1 189 ? -0.522 -6.414 20.629 1.00 33.44 189 ARG A O 1
ATOM 1463 N N . VAL A 1 190 ? -2.405 -7.655 20.854 1.00 39.25 190 VAL A N 1
ATOM 1464 C CA . VAL A 1 190 ? -3.364 -6.553 20.923 1.00 39.25 190 VAL A CA 1
ATOM 1465 C C . VAL A 1 190 ? -3.156 -5.888 22.283 1.00 39.25 190 VAL A C 1
ATOM 1467 O O . VAL A 1 190 ? -3.583 -6.408 23.312 1.00 39.25 190 VAL A O 1
ATOM 1470 N N . GLU A 1 191 ? -2.398 -4.794 22.307 1.00 41.56 191 GLU A N 1
ATOM 1471 C CA . GLU A 1 191 ? -2.184 -4.007 23.518 1.00 41.56 191 GLU A CA 1
ATOM 1472 C C . GLU A 1 191 ? -3.066 -2.761 23.498 1.00 41.56 191 GLU A C 1
ATOM 1474 O O . GLU A 1 191 ? -3.259 -2.104 22.473 1.00 41.56 191 GLU A O 1
ATOM 1479 N N . THR A 1 192 ? -3.591 -2.450 24.675 1.00 42.50 192 THR A N 1
ATOM 1480 C CA . THR A 1 192 ? -4.495 -1.342 24.949 1.00 42.50 192 THR A CA 1
ATOM 1481 C C . THR A 1 192 ? -3.653 -0.128 25.314 1.00 42.50 192 THR A C 1
ATOM 1483 O O . THR A 1 192 ? -2.919 -0.183 26.305 1.00 42.50 192 THR A O 1
ATOM 1486 N N . PHE A 1 193 ? -3.731 0.967 24.562 1.00 43.78 193 PHE A N 1
ATOM 1487 C CA . PHE A 1 193 ? -3.062 2.210 24.955 1.00 43.78 193 PHE A CA 1
ATOM 1488 C C . PHE A 1 193 ? -4.063 3.202 25.540 1.00 43.78 193 PHE A C 1
ATOM 1490 O O . PHE A 1 193 ? -5.065 3.525 24.911 1.00 43.78 193 PHE A O 1
ATOM 1497 N N . TYR A 1 194 ? -3.748 3.678 26.747 1.00 37.16 194 TYR A N 1
ATOM 1498 C CA . TYR A 1 194 ? -4.468 4.723 27.469 1.00 37.16 194 TYR A CA 1
ATOM 1499 C C . TYR A 1 194 ? -3.724 6.055 27.297 1.00 37.1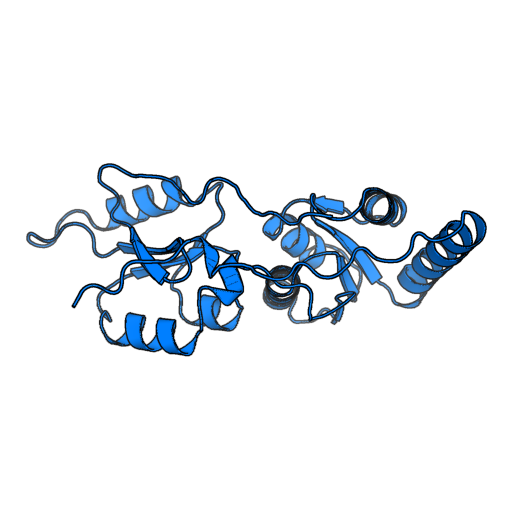6 194 TYR A C 1
ATOM 1501 O O . TYR A 1 194 ? -2.535 6.151 27.629 1.00 37.16 194 TYR A O 1
ATOM 1509 N N . ALA A 1 195 ? -4.393 7.089 26.791 1.00 33.84 195 ALA A N 1
ATOM 1510 C CA . ALA A 1 195 ? -3.816 8.425 26.672 1.00 33.84 195 ALA A CA 1
ATOM 1511 C C . ALA A 1 195 ? -3.890 9.156 28.021 1.00 33.84 195 ALA A C 1
ATOM 1513 O O . ALA A 1 195 ? -4.875 9.778 28.392 1.00 33.84 195 ALA A O 1
ATOM 1514 N N . GLY A 1 196 ? -2.822 9.019 28.809 1.00 28.95 196 GLY A N 1
ATOM 1515 C CA . GLY A 1 196 ? -2.692 9.733 30.084 1.00 28.95 196 GLY A CA 1
ATOM 1516 C C . GLY A 1 196 ? -1.284 9.792 30.679 1.00 28.95 196 GLY A C 1
ATOM 1517 O O . GLY A 1 196 ? -1.164 10.183 31.836 1.00 28.95 196 GLY A O 1
ATOM 1518 N N . ARG A 1 197 ? -0.246 9.368 29.926 1.00 26.67 197 ARG A N 1
ATOM 1519 C CA . ARG A 1 197 ? 1.226 9.470 30.164 1.00 26.67 197 ARG A CA 1
ATOM 1520 C C . ARG A 1 197 ? 1.949 8.512 29.192 1.00 26.67 197 ARG A C 1
ATOM 1522 O O . ARG A 1 197 ? 2.522 7.500 29.584 1.00 26.67 197 ARG A O 1
ATOM 1529 N N . VAL A 1 198 ? 1.804 8.777 27.896 1.00 30.53 198 VAL A N 1
ATOM 1530 C CA . VAL A 1 198 ? 2.023 7.827 26.789 1.00 30.53 198 VAL A CA 1
ATOM 1531 C C . VAL A 1 198 ? 3.474 7.313 26.697 1.00 30.53 198 VAL A C 1
ATOM 1533 O O . VAL A 1 198 ? 4.386 8.122 26.534 1.00 30.53 198 VAL A O 1
ATOM 1536 N N . PRO A 1 199 ? 3.738 5.992 26.634 1.00 27.77 199 PRO A N 1
ATOM 1537 C CA . PRO A 1 199 ? 4.818 5.495 25.804 1.00 27.77 199 PRO A CA 1
ATOM 1538 C C . PRO A 1 199 ? 4.285 5.414 24.370 1.00 27.77 199 PRO A C 1
ATOM 1540 O O . PRO A 1 199 ? 3.681 4.416 23.976 1.00 27.77 199 PRO A O 1
ATOM 1543 N N . VAL A 1 200 ? 4.504 6.475 23.584 1.00 34.59 200 VAL A N 1
ATOM 1544 C CA . VAL A 1 200 ? 4.395 6.433 22.118 1.00 34.59 200 VAL A CA 1
ATOM 1545 C C . VAL A 1 200 ? 5.514 5.511 21.641 1.00 34.59 200 VAL A C 1
ATOM 1547 O O . VAL A 1 200 ? 6.604 5.950 21.294 1.00 34.59 200 VAL A O 1
ATOM 1550 N N . LEU A 1 201 ? 5.296 4.199 21.697 1.00 31.31 201 LEU A N 1
ATOM 1551 C CA . LEU A 1 201 ? 6.229 3.222 21.144 1.00 31.31 201 LEU A CA 1
ATOM 1552 C C . LEU A 1 201 ? 5.532 2.372 20.087 1.00 31.31 201 LEU A C 1
ATOM 1554 O O . LEU A 1 201 ? 5.505 1.150 20.167 1.00 31.31 201 LEU A O 1
ATOM 1558 N N . CYS A 1 202 ? 5.020 3.059 19.068 1.00 32.81 202 CYS A N 1
ATOM 1559 C CA . CYS A 1 202 ? 5.091 2.568 17.695 1.00 32.81 202 CYS A CA 1
ATOM 1560 C C . CYS A 1 202 ? 6.089 3.428 16.892 1.00 32.81 202 CYS A C 1
ATOM 1562 O O . CYS A 1 202 ? 5.929 3.673 15.701 1.00 32.81 202 CYS A O 1
ATOM 1564 N N . MET A 1 203 ? 7.137 3.934 17.553 1.00 26.58 203 MET A N 1
ATOM 1565 C CA . MET A 1 203 ? 8.290 4.476 16.849 1.00 26.58 203 MET A CA 1
ATOM 1566 C C . MET A 1 203 ? 9.181 3.306 16.424 1.00 26.58 203 MET A C 1
ATOM 1568 O O . MET A 1 203 ? 9.831 2.658 17.239 1.00 26.58 203 MET A O 1
ATOM 1572 N N . MET A 1 204 ? 9.183 3.063 15.115 1.00 33.56 204 MET A N 1
ATOM 1573 C CA . MET A 1 204 ? 10.362 2.648 14.358 1.00 33.56 204 MET A CA 1
ATOM 1574 C C . MET A 1 204 ? 11.055 1.355 14.807 1.00 33.56 204 MET A C 1
ATOM 1576 O O . MET A 1 204 ? 12.137 1.337 15.382 1.00 33.56 204 MET A O 1
ATOM 1580 N N . ASN A 1 205 ? 10.517 0.242 14.329 1.00 28.30 205 ASN A N 1
ATOM 1581 C CA . ASN A 1 205 ? 11.337 -0.677 13.544 1.00 28.30 205 ASN A CA 1
ATOM 1582 C C . ASN A 1 205 ? 10.422 -1.344 12.513 1.00 28.30 205 ASN A C 1
ATOM 1584 O O . ASN A 1 205 ? 10.225 -2.556 12.528 1.00 28.30 205 ASN A O 1
ATOM 1588 N N . LEU A 1 206 ? 9.895 -0.559 11.560 1.00 33.94 206 LEU A N 1
ATOM 1589 C CA . LEU A 1 206 ? 9.713 -1.110 10.218 1.00 33.94 206 LEU A CA 1
ATOM 1590 C C . LEU A 1 206 ? 11.115 -1.490 9.731 1.00 33.94 206 LEU A C 1
ATOM 1592 O O . LEU A 1 206 ? 11.790 -0.754 9.019 1.00 33.94 206 LEU A O 1
ATOM 1596 N N . ARG A 1 207 ? 11.589 -2.660 10.157 1.00 32.22 207 ARG A N 1
ATOM 1597 C CA . ARG A 1 207 ? 12.653 -3.370 9.471 1.00 32.22 207 ARG A CA 1
ATOM 1598 C C . ARG A 1 207 ? 12.022 -3.954 8.212 1.00 32.22 207 ARG A C 1
ATOM 1600 O O . ARG A 1 207 ? 11.916 -5.164 8.079 1.00 32.22 207 ARG A O 1
ATOM 1607 N N . LEU A 1 208 ? 11.636 -3.090 7.272 1.00 35.25 208 LEU A N 1
ATOM 1608 C CA . LEU A 1 208 ? 11.741 -3.455 5.866 1.00 35.25 208 LEU A CA 1
ATOM 1609 C C . LEU A 1 208 ? 13.246 -3.461 5.589 1.00 35.25 208 LEU A C 1
ATOM 1611 O O . LEU A 1 208 ? 13.855 -2.462 5.217 1.00 35.25 208 LEU A O 1
ATOM 1615 N N . ARG A 1 209 ? 13.885 -4.558 5.999 1.00 32.88 209 ARG A N 1
ATOM 1616 C CA . ARG A 1 209 ? 15.317 -4.760 5.836 1.00 32.88 209 ARG A CA 1
ATOM 1617 C C . ARG A 1 209 ? 15.511 -5.506 4.530 1.00 32.88 209 ARG A C 1
ATOM 1619 O O . ARG A 1 209 ? 15.043 -6.632 4.407 1.00 32.88 209 ARG A O 1
ATOM 1626 N N . ARG A 1 210 ? 16.168 -4.797 3.609 1.00 32.09 210 ARG A N 1
ATOM 1627 C CA . ARG A 1 210 ? 16.789 -5.292 2.377 1.00 32.09 210 ARG A CA 1
ATOM 1628 C C . ARG A 1 210 ? 17.340 -6.699 2.520 1.00 32.09 210 ARG A C 1
ATOM 1630 O O . ARG A 1 210 ? 18.012 -6.944 3.553 1.00 32.09 210 ARG A O 1
#

Foldseek 3Di:
DDPPDDPVVPCPPDPPDDDDDDPVRLVVVLVVVLVVCVVQLEAEEAEPLDDPSSQVSNVVNVHHYYHLQVNLVCLLPDPRLEYEYHAAQLSLQSSCVSRVRHHYHYPDNPRAFPFQVLDDLVLLVVVCVVQVVAQFEEESNYHPSSVVSHPYYDYPVCVVVVVVVQQVVVPDDPDDRHRYFYFTRDPSDRDTADPDDDPPPVPDDPCSPD

Secondary structure (DSSP, 8-state):
------GGG----PPPPPPPPPHHHHHHHHHHHHHHHHHTTEEEEEETTS-HHHHHHHHHTT-EEE-HHHHHHHHHHSS-SEEEEES-HHHHHHHHHH-TTSEEE-S-TT---HHHHTS-HHHHHHHHHH-TTSEEEEESSS-HHHHHH-SEEE-TTTHHHHHHHHHHHT--STTS---EEEEEEETTEEEEEPSSS------S------

InterPro domains:
  IPR003473 Quinolinate synthetase A [PF02445] (31-167)
  IPR003473 Quinolinate synthetase A [PTHR30573] (25-168)
  IPR036094 Quinolinate synthetase A superfamily [G3DSA:3.40.50.10800] (24-118)
  IPR036094 Quinolinate synthetase A superfamily [G3DSA:3.40.50.10800] (119-180)
  IPR036094 Quinolinate synthetase A superfamily [SSF142754] (29-167)

pLDDT: mean 76.44, std 23.71, range [26.58, 98.75]

Sequence (210 aa):
MSVMFDPDTAIYPFPPKPTPLSIDEKAYYREKIKRLLKERNAVMVAHYYTDPEIQQLAEETGGCISDSLEMARFGAKHPASTLLVAGVRFMGETAKILSPEKTILMPTLQAECSLDLGCPVEEFNAFCDAHPDRTVVVYANTSAAVKARADWVVTSSIAVELIDHLDSLGEKSSGHPTNIWGVTCKNRRVETFYAGRVPVLCMMNLRLRR

Organism: Escherichia coli (NCBI:txid562)

Radius of gyration: 19.93 Å; chains: 1; bounding box: 44×36×59 Å